Protein AF-A0A7J4NLV3-F1 (afdb_monomer_lite)

Radius of gyration: 17.29 Å; chains: 1; bounding box: 44×47×41 Å

Sequence (260 aa):
MGEVPRSHPRYNSLMGRKLLTDAAAEGLLAESALIAHGRGEAFNYLLGEATPDSALMAIKQAAAVMHAAKKCVISVNGNAVALAAADLIRCAAVLQCPVEINIYYRTPERMVALNSKLEAAKEEVMLSEPPAGWQGDWSLAVNSVPILGAEPNGRIPHLEGPRANCCKEGILGADVIFVPLEDGDRCEALMAMGKSVIVVDLNPLSRTAKMATITIVDELMRMAPLLLFHLLNSSNEPNAEWDNQLILDSALGVMLSQLE

Foldseek 3Di:
DPDDDPPPPCNLVVVLLVLVVVLVVLVQDDPCVSVLSVVLVVLCVLLVVDQDPLLLVLLLLLLQCLLPWPAEEEEDGSSCLSQPLLLVLLLCLLSVHEYEHAYADDDLSNLVSSVVSNVVSLVVSLPDDRPPLDDDRRNVSSVSHHYHHNDFPAFQPPDDDPNRGHHCNHLVVTQEYEYESDDLVSLVSSVVVNHQYEYEGLQCPDSNLVSHNGYNNHDSNVSSVSSSVSNNPPPDHNDPPDDSVVSSVVSVVSSVVVVD

pLDDT: mean 94.79, std 5.96, range [55.38, 98.88]

Structure (mmCIF, N/CA/C/O backbone):
data_AF-A0A7J4NLV3-F1
#
_entry.id   AF-A0A7J4NLV3-F1
#
loop_
_atom_site.group_PDB
_atom_site.id
_atom_site.type_symbol
_atom_site.label_atom_id
_atom_site.label_alt_id
_atom_site.label_comp_id
_atom_site.label_asym_id
_atom_site.label_entity_id
_atom_site.label_seq_id
_atom_site.pdbx_PDB_ins_code
_atom_site.Cartn_x
_atom_site.Cartn_y
_atom_site.Cartn_z
_atom_site.occupancy
_atom_site.B_iso_or_equiv
_atom_site.auth_seq_id
_atom_site.auth_comp_id
_atom_site.auth_asym_id
_atom_site.auth_atom_id
_atom_site.pdbx_PDB_model_num
ATOM 1 N N . MET A 1 1 ? 9.988 18.710 -15.780 1.00 55.38 1 MET A N 1
ATOM 2 C CA . MET A 1 1 ? 9.115 19.656 -15.046 1.00 55.38 1 MET A CA 1
ATOM 3 C C . MET A 1 1 ? 10.015 20.622 -14.288 1.00 55.38 1 MET A C 1
ATOM 5 O O . MET A 1 1 ? 11.048 20.166 -13.816 1.00 55.38 1 MET A O 1
ATOM 9 N N . GLY A 1 2 ? 9.691 21.918 -14.233 1.00 64.94 2 GLY A N 1
ATOM 10 C CA . GLY A 1 2 ? 10.434 22.877 -13.396 1.00 64.94 2 GLY A CA 1
ATOM 11 C C . GLY A 1 2 ? 10.264 22.586 -11.898 1.00 64.94 2 GLY A C 1
ATOM 12 O O . GLY A 1 2 ? 9.442 21.745 -11.531 1.00 64.94 2 GLY A O 1
ATOM 13 N N . GLU A 1 3 ? 11.031 23.262 -11.038 1.00 78.19 3 GLU A N 1
ATOM 14 C CA . GLU A 1 3 ? 10.887 23.133 -9.581 1.00 78.19 3 GLU A CA 1
ATOM 15 C C . GLU A 1 3 ? 9.495 23.603 -9.131 1.00 78.19 3 GLU A C 1
ATOM 17 O O . GLU A 1 3 ? 9.104 24.747 -9.362 1.00 78.19 3 GLU A O 1
ATOM 22 N N . VAL A 1 4 ? 8.729 22.707 -8.501 1.00 78.81 4 VAL A N 1
ATOM 23 C CA . VAL A 1 4 ? 7.421 23.025 -7.913 1.00 78.81 4 VAL A CA 1
ATOM 24 C C . VAL A 1 4 ? 7.652 23.487 -6.469 1.00 78.81 4 VAL A C 1
ATOM 26 O O . VAL A 1 4 ? 8.195 22.711 -5.680 1.00 78.81 4 VAL A O 1
ATOM 29 N N . PRO A 1 5 ? 7.251 24.710 -6.077 1.00 82.94 5 PRO A N 1
ATOM 30 C CA . PRO A 1 5 ? 7.412 25.177 -4.702 1.00 82.94 5 PRO A CA 1
ATOM 31 C C . PRO A 1 5 ? 6.648 24.296 -3.708 1.00 82.94 5 PRO A C 1
ATOM 33 O O . PRO A 1 5 ? 5.510 23.917 -3.974 1.00 82.94 5 PRO A O 1
ATOM 36 N N . ARG A 1 6 ? 7.217 24.037 -2.523 1.00 82.00 6 ARG A N 1
ATOM 37 C CA . ARG A 1 6 ? 6.535 23.266 -1.458 1.00 82.00 6 ARG A CA 1
ATOM 38 C C . ARG A 1 6 ? 5.228 23.906 -0.980 1.00 82.00 6 ARG A C 1
ATOM 40 O O . ARG A 1 6 ? 4.345 23.204 -0.512 1.00 82.00 6 ARG A O 1
ATOM 47 N N . SER A 1 7 ? 5.105 25.226 -1.106 1.00 81.44 7 SER A N 1
ATOM 48 C CA . SER A 1 7 ? 3.883 25.976 -0.794 1.00 81.44 7 SER A CA 1
ATOM 49 C C . SER A 1 7 ? 2.790 25.839 -1.857 1.00 81.44 7 SER A C 1
ATOM 51 O O . SER A 1 7 ? 1.686 26.344 -1.663 1.00 81.44 7 SER A O 1
ATOM 53 N N . HIS A 1 8 ? 3.079 25.202 -2.996 1.00 79.31 8 HIS A N 1
ATOM 54 C CA . HIS A 1 8 ? 2.099 25.022 -4.053 1.00 79.31 8 HIS A CA 1
ATOM 55 C C . HIS A 1 8 ? 0.970 24.103 -3.555 1.00 79.31 8 HIS A C 1
ATOM 57 O O . HIS A 1 8 ? 1.263 23.003 -3.082 1.00 79.31 8 HIS A O 1
ATOM 63 N N . PRO A 1 9 ? -0.314 24.475 -3.723 1.00 73.38 9 PRO A N 1
ATOM 64 C CA . PRO A 1 9 ? -1.445 23.706 -3.188 1.00 73.38 9 PRO A CA 1
ATOM 65 C C . PRO A 1 9 ? -1.484 22.264 -3.706 1.00 73.38 9 PRO A C 1
ATOM 67 O O . PRO A 1 9 ? -1.973 21.369 -3.035 1.00 73.38 9 PRO A O 1
ATOM 70 N N . ARG A 1 10 ? -0.907 22.037 -4.890 1.00 80.00 10 ARG A N 1
ATOM 71 C CA . ARG A 1 10 ? -0.827 20.727 -5.551 1.00 80.00 10 ARG A CA 1
ATOM 72 C C . ARG A 1 10 ? 0.571 20.114 -5.580 1.00 80.00 10 ARG A C 1
ATOM 74 O O . ARG A 1 10 ? 0.866 19.302 -6.454 1.00 80.00 10 ARG A O 1
ATOM 81 N N . TYR A 1 11 ? 1.465 20.550 -4.691 1.00 85.62 11 TYR A N 1
ATOM 82 C CA . TYR A 1 11 ? 2.848 20.066 -4.647 1.00 85.62 11 TYR A CA 1
ATOM 83 C C . TYR A 1 11 ? 2.913 18.531 -4.610 1.00 85.62 11 TYR A C 1
ATOM 85 O O . TYR A 1 11 ? 3.593 17.935 -5.442 1.00 85.62 11 TYR A O 1
ATOM 93 N N . ASN A 1 12 ? 2.135 17.893 -3.727 1.00 84.94 12 ASN A N 1
ATOM 94 C CA . ASN A 1 12 ? 2.125 16.433 -3.575 1.00 84.94 12 ASN A CA 1
ATOM 95 C C . ASN A 1 12 ? 1.657 15.711 -4.849 1.00 84.94 12 ASN A C 1
ATOM 97 O O . ASN A 1 12 ? 2.335 14.798 -5.310 1.00 84.94 12 ASN A O 1
ATOM 101 N N . SER A 1 13 ? 0.559 16.160 -5.472 1.00 86.69 13 SER A N 1
ATOM 102 C CA . SER A 1 13 ? 0.068 15.594 -6.742 1.00 86.69 13 SER A CA 1
ATOM 103 C C . SER A 1 13 ? 1.111 15.723 -7.862 1.00 86.69 13 SER A C 1
ATOM 105 O O . SER A 1 13 ? 1.406 14.751 -8.557 1.00 86.69 13 SER A O 1
ATOM 107 N N . LEU A 1 14 ? 1.735 16.896 -8.015 1.00 90.06 14 LEU A N 1
ATOM 108 C CA . LEU A 1 14 ? 2.764 17.116 -9.038 1.00 90.06 14 LEU A CA 1
ATOM 109 C C . LEU A 1 14 ? 4.031 16.290 -8.783 1.00 90.06 14 LEU A C 1
ATOM 111 O O . LEU A 1 14 ? 4.629 15.778 -9.732 1.00 90.06 14 LEU A O 1
ATOM 115 N N . MET A 1 15 ? 4.422 16.130 -7.519 1.00 92.38 15 MET A N 1
ATOM 116 C CA . MET A 1 15 ? 5.554 15.291 -7.144 1.00 92.38 15 MET A CA 1
ATOM 117 C C . MET A 1 15 ? 5.267 13.811 -7.411 1.00 92.38 15 MET A C 1
ATOM 119 O O . MET A 1 15 ? 6.100 13.142 -8.017 1.00 92.38 15 MET A O 1
ATOM 123 N N . GLY A 1 16 ? 4.073 13.321 -7.062 1.00 93.19 16 GLY A N 1
ATOM 124 C CA . GLY A 1 16 ? 3.645 11.949 -7.353 1.00 93.19 16 GLY A CA 1
ATOM 125 C C . GLY A 1 16 ? 3.693 11.623 -8.849 1.00 93.19 16 GLY A C 1
ATOM 126 O O . GLY A 1 16 ? 4.224 10.582 -9.241 1.00 93.19 16 GLY A O 1
ATOM 127 N N . ARG A 1 17 ? 3.257 12.557 -9.710 1.00 94.81 17 ARG A N 1
ATOM 128 C CA . ARG A 1 17 ? 3.395 12.419 -11.172 1.00 94.81 17 ARG A CA 1
ATOM 129 C C . ARG A 1 17 ? 4.849 12.279 -11.596 1.00 94.81 17 ARG A C 1
ATOM 131 O O . ARG A 1 17 ? 5.152 11.378 -12.370 1.00 94.81 17 ARG A O 1
ATOM 138 N N . LYS A 1 18 ? 5.733 13.148 -11.091 1.00 94.44 18 LYS A N 1
ATOM 139 C CA . LYS A 1 18 ? 7.167 13.101 -11.407 1.00 94.44 18 LYS A CA 1
ATOM 140 C C . LYS A 1 18 ? 7.780 11.764 -10.982 1.00 94.44 18 LYS A C 1
ATOM 142 O O . LYS A 1 18 ? 8.449 11.127 -11.788 1.00 94.44 18 LYS A O 1
ATOM 147 N N . LEU A 1 19 ? 7.513 11.320 -9.752 1.00 95.62 19 LEU A N 1
ATOM 148 C CA . LEU A 1 19 ? 8.014 10.046 -9.229 1.00 95.62 19 LEU A CA 1
ATOM 149 C C . LEU A 1 19 ? 7.583 8.868 -10.106 1.00 95.62 19 LEU A C 1
ATOM 151 O O . LEU A 1 19 ? 8.398 8.009 -10.427 1.00 95.62 19 LEU A O 1
ATOM 155 N N . LEU A 1 20 ? 6.325 8.847 -10.552 1.00 96.56 20 LEU A N 1
ATOM 156 C CA . LEU A 1 20 ? 5.836 7.780 -11.423 1.00 96.56 20 LEU A CA 1
ATOM 157 C C . LEU A 1 20 ? 6.371 7.872 -12.851 1.00 96.56 20 LEU A C 1
ATOM 159 O O . LEU A 1 20 ? 6.623 6.833 -13.456 1.00 96.56 20 LEU A O 1
ATOM 163 N N . THR A 1 21 ? 6.568 9.071 -13.406 1.00 95.69 21 THR A N 1
ATOM 164 C CA . THR A 1 21 ? 7.205 9.202 -14.725 1.00 95.69 21 THR A CA 1
ATOM 165 C C . THR A 1 21 ? 8.663 8.761 -14.692 1.00 95.69 21 THR A C 1
ATOM 167 O O . THR A 1 21 ? 9.099 8.065 -15.606 1.00 95.69 21 THR A O 1
ATOM 170 N N . ASP A 1 22 ? 9.389 9.102 -13.625 1.00 95.56 22 ASP A N 1
ATOM 171 C CA . ASP A 1 22 ? 10.778 8.685 -13.425 1.00 95.56 22 ASP A CA 1
ATOM 172 C C . ASP A 1 22 ? 10.840 7.156 -13.237 1.00 95.56 22 ASP A 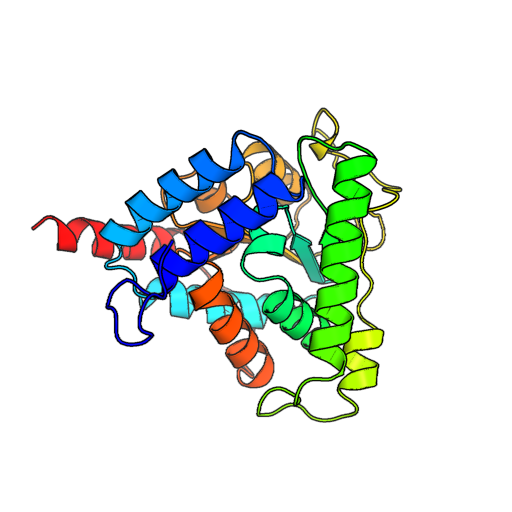C 1
ATOM 174 O O . ASP A 1 22 ? 11.578 6.470 -13.941 1.00 95.56 22 ASP A O 1
ATOM 178 N N . ALA A 1 23 ? 9.968 6.587 -12.397 1.00 96.44 23 ALA A N 1
ATOM 179 C CA . ALA A 1 23 ? 9.870 5.140 -12.191 1.00 96.44 23 ALA A CA 1
ATOM 180 C C . ALA A 1 23 ? 9.470 4.367 -13.464 1.00 96.44 23 ALA A C 1
ATOM 182 O O . ALA A 1 23 ? 9.924 3.241 -13.673 1.00 96.44 23 ALA A O 1
ATOM 183 N N . ALA A 1 24 ? 8.633 4.945 -14.331 1.00 95.06 24 ALA A N 1
ATOM 184 C CA . ALA A 1 24 ? 8.324 4.360 -15.635 1.00 95.06 24 ALA A CA 1
ATOM 185 C C . ALA A 1 24 ? 9.562 4.330 -16.543 1.00 95.06 24 ALA A C 1
ATOM 187 O O . ALA A 1 24 ? 9.835 3.299 -17.156 1.00 95.06 24 ALA A O 1
ATOM 188 N N . ALA A 1 25 ? 10.330 5.424 -16.596 1.00 94.62 25 ALA A N 1
ATOM 189 C CA . ALA A 1 25 ? 11.570 5.502 -17.370 1.00 94.62 25 ALA A CA 1
ATOM 190 C C . ALA A 1 25 ? 12.659 4.548 -16.842 1.00 94.62 25 ALA A C 1
ATOM 192 O O . ALA A 1 25 ? 13.434 4.004 -17.623 1.00 94.62 25 ALA A O 1
ATOM 193 N N . GLU A 1 26 ? 12.677 4.302 -15.531 1.00 94.50 26 GLU A N 1
ATOM 194 C CA . GLU A 1 26 ? 13.539 3.320 -14.860 1.00 94.50 26 GLU A CA 1
ATOM 195 C C . GLU A 1 26 ? 13.051 1.858 -15.034 1.00 94.50 26 GLU A C 1
ATOM 197 O O . GLU A 1 26 ? 13.726 0.926 -14.600 1.00 94.50 26 GLU A O 1
ATOM 202 N N . GLY A 1 27 ? 11.893 1.622 -15.665 1.00 93.69 27 GLY A N 1
ATOM 203 C CA . GLY A 1 27 ? 11.367 0.278 -15.940 1.00 93.69 27 GLY A CA 1
ATOM 204 C C . GLY A 1 27 ? 10.647 -0.402 -14.768 1.00 93.69 27 GLY A C 1
ATOM 205 O O . GLY A 1 27 ? 10.368 -1.598 -14.835 1.00 93.69 27 GLY A O 1
ATOM 206 N N . LEU A 1 28 ? 10.307 0.329 -13.699 1.00 94.19 28 LEU A N 1
ATOM 207 C CA . LEU A 1 28 ? 9.625 -0.220 -12.514 1.00 94.19 28 LEU A CA 1
ATOM 208 C C . LEU A 1 28 ? 8.131 -0.463 -12.759 1.00 94.19 28 LEU A C 1
ATOM 210 O O . LEU A 1 28 ? 7.497 -1.261 -12.061 1.00 94.19 28 LEU A O 1
ATOM 214 N N . LEU A 1 29 ? 7.546 0.252 -13.720 1.00 94.25 29 LEU A N 1
ATOM 215 C CA . LEU A 1 29 ? 6.103 0.323 -13.918 1.00 94.25 29 LEU A CA 1
ATOM 216 C C . LEU A 1 29 ? 5.652 -0.431 -15.174 1.00 94.25 29 LEU A C 1
ATOM 218 O O . LEU A 1 29 ? 6.359 -0.509 -16.171 1.00 94.25 29 LEU A O 1
ATOM 222 N N . ALA A 1 30 ? 4.435 -0.976 -15.135 1.00 90.88 30 ALA A N 1
ATOM 223 C CA . ALA A 1 30 ? 3.742 -1.391 -16.355 1.00 90.88 30 ALA A CA 1
ATOM 224 C C . ALA A 1 30 ? 3.220 -0.157 -17.110 1.00 90.88 30 ALA A C 1
ATOM 226 O O . ALA A 1 30 ? 2.928 0.858 -16.483 1.00 90.88 30 ALA A O 1
ATOM 227 N N . GLU A 1 31 ? 2.977 -0.260 -18.417 1.00 87.38 31 GLU A N 1
ATOM 228 C CA . GLU A 1 31 ? 2.402 0.843 -19.211 1.00 87.38 31 GLU A CA 1
ATOM 229 C C . GLU A 1 31 ? 1.071 1.360 -18.632 1.00 87.38 31 GLU A C 1
ATOM 231 O O . GLU A 1 31 ? 0.800 2.560 -18.598 1.00 87.38 31 GLU A O 1
ATOM 236 N N . SER A 1 32 ? 0.256 0.459 -18.075 1.00 89.12 32 SER A N 1
ATOM 237 C CA . SER A 1 32 ? -1.026 0.792 -17.450 1.00 89.12 32 SER A CA 1
ATOM 238 C C . SER A 1 32 ? -0.909 1.503 -16.093 1.00 89.12 32 SER A C 1
ATOM 240 O O . SER A 1 32 ? -1.925 1.936 -15.545 1.00 89.12 32 SER A O 1
ATOM 242 N N . ALA A 1 33 ? 0.291 1.611 -15.515 1.00 91.56 33 ALA A N 1
ATOM 243 C CA . ALA A 1 33 ? 0.513 2.174 -14.182 1.00 91.56 33 ALA A CA 1
ATOM 244 C C . ALA A 1 33 ? 0.185 3.668 -14.106 1.00 91.56 33 ALA A C 1
ATOM 246 O O . ALA A 1 33 ? -0.461 4.107 -13.153 1.00 91.56 33 ALA A O 1
ATOM 247 N N . LEU A 1 34 ? 0.583 4.437 -15.125 1.00 93.12 34 LEU A N 1
ATOM 248 C CA . LEU A 1 34 ? 0.294 5.872 -15.209 1.00 93.12 34 LEU A CA 1
ATOM 249 C C . LEU A 1 34 ? -1.208 6.124 -15.389 1.00 93.12 34 LEU A C 1
ATOM 251 O O . LEU A 1 34 ? -1.757 7.052 -14.800 1.00 93.12 34 LEU A O 1
ATOM 255 N N . ILE A 1 35 ? -1.896 5.245 -16.126 1.00 94.62 35 ILE A N 1
ATOM 256 C CA . ILE A 1 35 ? -3.358 5.280 -16.264 1.00 94.62 35 ILE A CA 1
ATOM 257 C C . ILE A 1 35 ? -4.012 5.023 -14.903 1.00 94.62 35 ILE A C 1
ATOM 259 O O . ILE A 1 35 ? -4.936 5.733 -14.514 1.00 94.62 35 ILE A O 1
ATOM 263 N N . ALA A 1 36 ? -3.530 4.022 -14.159 1.00 92.31 36 ALA A N 1
ATOM 264 C CA . ALA A 1 36 ? -4.035 3.725 -12.822 1.00 92.31 36 ALA A CA 1
ATOM 265 C C . ALA A 1 36 ? -3.847 4.893 -11.851 1.00 92.31 36 ALA A C 1
ATOM 267 O O . ALA A 1 36 ? -4.777 5.218 -11.116 1.00 92.31 36 ALA A O 1
ATOM 268 N N . HIS A 1 37 ? -2.698 5.566 -11.911 1.00 94.94 37 HIS A N 1
ATOM 269 C CA . HIS A 1 37 ? -2.468 6.772 -11.128 1.00 94.94 37 HIS A CA 1
ATOM 270 C C . HIS A 1 37 ? -3.427 7.903 -11.509 1.00 94.94 37 HIS A C 1
ATOM 272 O O . HIS A 1 37 ? -4.065 8.463 -10.626 1.00 94.94 37 HIS A O 1
ATOM 278 N N . GLY A 1 38 ? -3.613 8.178 -12.804 1.00 96.06 38 GLY A N 1
ATOM 279 C CA . GLY A 1 38 ? -4.550 9.207 -13.264 1.00 96.06 38 GLY A CA 1
ATOM 280 C C . GLY A 1 38 ? -5.997 8.956 -12.821 1.00 96.06 38 GLY A C 1
ATOM 281 O O . GLY A 1 38 ? -6.703 9.900 -12.471 1.00 96.06 38 GLY A O 1
ATOM 282 N N . ARG A 1 39 ? -6.436 7.686 -12.757 1.00 95.88 39 ARG A N 1
ATOM 283 C CA . ARG A 1 39 ? -7.736 7.334 -12.153 1.00 95.88 39 ARG A CA 1
ATOM 284 C C . ARG A 1 39 ? -7.784 7.702 -10.672 1.00 95.88 39 ARG A C 1
ATOM 286 O O . ARG A 1 39 ? -8.762 8.294 -10.237 1.00 95.88 39 ARG A O 1
ATOM 293 N N . GLY A 1 40 ? -6.740 7.357 -9.918 1.00 95.94 40 GLY A N 1
ATOM 294 C CA . GLY A 1 40 ? -6.622 7.726 -8.509 1.00 95.94 40 GLY A CA 1
ATOM 295 C C . GLY A 1 40 ? -6.667 9.239 -8.316 1.00 95.94 40 GLY A C 1
ATOM 296 O O . GLY A 1 40 ? -7.455 9.722 -7.512 1.00 95.94 40 GLY A O 1
ATOM 297 N N . GLU A 1 41 ? -5.908 9.999 -9.112 1.00 95.75 41 GLU A N 1
ATOM 298 C CA . GLU A 1 41 ? -5.926 11.463 -9.061 1.00 95.75 41 GLU A CA 1
ATOM 299 C C . GLU A 1 41 ? -7.334 12.032 -9.266 1.00 95.75 41 GLU A C 1
ATOM 301 O O . GLU A 1 41 ? -7.717 12.938 -8.534 1.00 95.75 41 GLU A O 1
ATOM 306 N N . ALA A 1 42 ? -8.126 11.487 -10.198 1.00 96.31 42 ALA A N 1
ATOM 307 C CA . ALA A 1 42 ? -9.508 11.921 -10.415 1.00 96.31 42 ALA A CA 1
ATOM 308 C C . ALA A 1 42 ? -10.365 11.809 -9.140 1.00 96.31 42 ALA A C 1
ATOM 310 O O . ALA A 1 42 ? -11.048 12.763 -8.778 1.00 96.31 42 ALA A O 1
ATOM 311 N N . PHE A 1 43 ? -10.284 10.683 -8.424 1.00 97.06 43 PHE A N 1
ATOM 312 C CA . PHE A 1 43 ? -10.970 10.519 -7.138 1.00 97.06 43 PHE A CA 1
ATOM 313 C C . PHE A 1 43 ? -10.359 11.377 -6.030 1.00 97.06 43 PHE A C 1
ATOM 315 O O . PHE A 1 43 ? -11.081 11.896 -5.185 1.00 97.06 43 PHE A O 1
ATOM 322 N N . ASN A 1 44 ? -9.044 11.579 -6.048 1.00 96.06 44 ASN A N 1
ATOM 323 C CA . ASN A 1 44 ? -8.371 12.434 -5.081 1.00 96.06 44 ASN A CA 1
ATOM 324 C C . ASN A 1 44 ? -8.833 13.897 -5.184 1.00 96.06 44 ASN A C 1
ATOM 326 O O . ASN A 1 44 ? -8.970 14.550 -4.155 1.00 96.06 44 ASN A O 1
ATOM 330 N N . TYR A 1 45 ? -9.134 14.402 -6.389 1.00 94.75 45 TYR A N 1
ATOM 331 C CA . TYR A 1 45 ? -9.773 15.716 -6.540 1.00 94.75 45 TYR A CA 1
ATOM 332 C C . TYR A 1 45 ? -11.157 15.758 -5.896 1.00 94.75 45 TYR A C 1
ATOM 334 O O . TYR A 1 45 ? -11.480 16.738 -5.235 1.00 94.75 45 TYR A O 1
ATOM 342 N N . LEU A 1 46 ? -11.957 14.697 -6.052 1.00 96.12 46 LEU A N 1
ATOM 343 C CA . LEU A 1 46 ? -13.272 14.602 -5.410 1.00 96.12 46 LEU A CA 1
ATOM 344 C C . LEU A 1 46 ? -13.163 14.519 -3.880 1.00 96.12 46 LEU A C 1
ATOM 346 O O . LEU A 1 46 ? -14.071 14.945 -3.187 1.00 96.12 46 LEU A O 1
ATOM 350 N N . LEU A 1 47 ? -12.051 14.022 -3.338 1.00 94.56 47 LEU A N 1
ATOM 351 C CA . LEU A 1 47 ? -11.763 14.054 -1.897 1.00 94.56 47 LEU A CA 1
ATOM 352 C C . LEU A 1 47 ? -11.183 15.393 -1.414 1.00 94.56 47 LEU A C 1
ATOM 354 O O . LEU A 1 47 ? -10.846 15.525 -0.239 1.00 94.56 47 LEU A O 1
ATOM 358 N N . GLY A 1 48 ? -11.008 16.376 -2.303 1.00 93.44 48 GLY A N 1
ATOM 359 C CA . GLY A 1 48 ? -10.380 17.656 -1.968 1.00 93.44 48 GLY A CA 1
ATOM 360 C C . GLY A 1 48 ? -8.869 17.566 -1.719 1.00 93.44 48 GLY A C 1
ATOM 361 O O . GLY A 1 48 ? -8.309 18.424 -1.045 1.00 93.44 48 GLY A O 1
ATOM 362 N N . GLU A 1 49 ? -8.201 16.528 -2.235 1.00 93.81 49 GLU A N 1
ATOM 363 C CA . GLU A 1 49 ? -6.768 16.242 -2.050 1.00 93.81 49 GLU A CA 1
ATOM 364 C C . GLU A 1 49 ? -6.305 16.187 -0.572 1.00 93.81 49 GLU A C 1
ATOM 366 O O . GLU A 1 49 ? -5.122 16.381 -0.276 1.00 93.81 49 GLU A O 1
ATOM 371 N N . ALA A 1 50 ? -7.216 15.859 0.347 1.00 93.31 50 ALA A N 1
ATOM 372 C CA . ALA A 1 50 ? -6.976 15.761 1.785 1.00 93.31 50 ALA A CA 1
ATOM 373 C C . ALA A 1 50 ? -7.316 14.363 2.327 1.00 93.31 50 ALA A C 1
ATOM 375 O O . ALA A 1 50 ? -8.024 13.593 1.682 1.00 93.31 50 ALA A O 1
ATOM 376 N N . THR A 1 51 ? -6.812 14.040 3.520 1.00 97.00 51 THR A N 1
ATOM 377 C CA . THR A 1 51 ? -7.188 12.823 4.254 1.00 97.00 51 THR A CA 1
ATOM 378 C C . THR A 1 51 ? -8.516 13.068 4.982 1.00 97.00 51 THR A C 1
ATOM 380 O O . THR A 1 51 ? -8.528 13.861 5.926 1.00 97.00 51 THR A O 1
ATOM 383 N N . PRO A 1 52 ? -9.636 12.435 4.582 1.00 96.50 52 PRO A N 1
ATOM 384 C CA . PRO A 1 52 ? -10.904 12.580 5.296 1.00 96.50 52 PRO A CA 1
ATOM 385 C C . PRO A 1 52 ? -10.885 11.838 6.642 1.00 96.50 52 PRO A C 1
ATOM 387 O O . PRO A 1 52 ? -10.102 10.906 6.846 1.00 96.50 52 PRO A O 1
ATOM 390 N N . ASP A 1 53 ? -11.809 12.183 7.543 1.00 97.81 53 ASP A N 1
ATOM 391 C CA . ASP A 1 53 ? -11.939 11.521 8.851 1.00 97.81 53 ASP A CA 1
ATOM 392 C C . ASP A 1 53 ? -12.147 10.004 8.722 1.00 97.81 53 ASP A C 1
ATOM 394 O O . ASP A 1 53 ? -11.592 9.228 9.503 1.00 97.81 53 ASP A O 1
ATOM 398 N N . SER A 1 54 ? -12.892 9.560 7.704 1.00 97.81 54 SER A N 1
ATOM 399 C CA . SER A 1 54 ? -13.093 8.138 7.401 1.00 97.81 54 SER A CA 1
ATOM 400 C C . SER A 1 54 ? -11.793 7.417 7.057 1.00 97.81 54 SER A C 1
ATOM 402 O O . SER A 1 54 ? -11.546 6.324 7.570 1.00 97.81 54 SER A O 1
ATOM 404 N N . ALA A 1 55 ? -10.916 8.043 6.270 1.00 98.38 55 ALA A N 1
ATOM 405 C CA . ALA A 1 55 ? -9.593 7.502 5.992 1.00 98.38 55 ALA A CA 1
ATOM 406 C C . ALA A 1 55 ? -8.731 7.452 7.256 1.00 98.38 55 ALA A C 1
ATOM 408 O O . ALA A 1 55 ? -8.086 6.438 7.507 1.00 98.38 55 ALA A O 1
ATOM 409 N N . LEU A 1 56 ? -8.761 8.490 8.098 1.00 98.12 56 LEU A N 1
ATOM 410 C CA . LEU A 1 56 ? -8.022 8.486 9.362 1.00 98.12 56 LEU A CA 1
ATOM 411 C C . LEU A 1 56 ? -8.499 7.372 10.309 1.00 98.12 56 LEU A C 1
ATOM 413 O O . LEU A 1 56 ? -7.679 6.731 10.969 1.00 98.12 56 LEU A O 1
ATOM 417 N N . MET A 1 57 ? -9.808 7.105 10.366 1.00 97.88 57 MET A N 1
ATOM 418 C CA . MET A 1 57 ? -10.361 5.961 11.102 1.00 97.88 57 MET A CA 1
ATOM 419 C C . MET A 1 57 ? -9.857 4.627 10.537 1.00 97.88 57 MET A C 1
ATOM 421 O O . MET A 1 57 ? -9.422 3.770 11.306 1.00 97.88 57 MET A O 1
ATOM 425 N N . ALA A 1 58 ? -9.842 4.470 9.210 1.00 98.56 58 ALA A N 1
ATOM 426 C CA . ALA A 1 58 ? -9.319 3.272 8.553 1.00 98.56 58 ALA A CA 1
ATOM 427 C C . ALA A 1 58 ? -7.815 3.075 8.777 1.00 98.56 58 ALA A C 1
ATOM 429 O O . ALA A 1 58 ? -7.386 1.953 9.025 1.00 98.56 58 ALA A O 1
ATOM 430 N N . ILE A 1 59 ? -7.018 4.147 8.772 1.00 98.62 59 ILE A N 1
ATOM 431 C CA . ILE A 1 59 ? -5.578 4.100 9.067 1.00 98.62 59 ILE A CA 1
ATOM 432 C C . ILE A 1 59 ? -5.339 3.633 10.509 1.00 98.62 59 ILE A C 1
ATOM 434 O O . ILE A 1 59 ? -4.492 2.772 10.745 1.00 98.62 59 ILE A O 1
ATOM 438 N N . LYS A 1 60 ? -6.108 4.151 11.476 1.00 98.12 60 LYS A N 1
ATOM 439 C CA . LYS A 1 60 ? -6.034 3.721 12.884 1.00 98.12 60 LYS A CA 1
ATOM 440 C C . LYS A 1 60 ? -6.383 2.245 13.046 1.00 98.12 60 LYS A C 1
ATOM 442 O O . LYS A 1 60 ? -5.657 1.521 13.724 1.00 98.12 60 LYS A O 1
ATOM 447 N N . GLN A 1 61 ? -7.464 1.796 12.409 1.00 98.12 61 GLN A N 1
ATOM 448 C CA . GLN A 1 61 ? -7.858 0.390 12.442 1.00 98.12 61 GLN A CA 1
ATOM 449 C C . GLN A 1 61 ? -6.813 -0.502 11.761 1.00 98.12 61 GLN A C 1
ATOM 451 O O . GLN A 1 61 ? -6.477 -1.560 12.289 1.00 98.12 61 GLN A O 1
ATOM 456 N N . ALA A 1 62 ? -6.275 -0.076 10.616 1.00 98.50 62 ALA A N 1
ATOM 457 C CA . ALA A 1 62 ? -5.218 -0.791 9.915 1.00 98.50 62 ALA A CA 1
ATOM 458 C C . ALA A 1 62 ? -3.985 -0.964 10.806 1.00 98.50 62 ALA A C 1
ATOM 460 O O . ALA A 1 62 ? -3.504 -2.083 10.951 1.00 98.50 62 ALA A O 1
ATOM 461 N N . ALA A 1 63 ? -3.527 0.104 11.467 1.00 98.38 63 ALA A N 1
ATOM 462 C CA . ALA A 1 63 ? -2.413 0.036 12.409 1.00 98.38 63 ALA A CA 1
ATOM 463 C C . ALA A 1 63 ? -2.676 -0.974 13.541 1.00 98.38 63 ALA A C 1
ATOM 465 O O . ALA A 1 63 ? -1.827 -1.824 13.807 1.00 98.38 63 ALA A O 1
ATOM 466 N N . ALA A 1 64 ? -3.864 -0.933 14.155 1.00 97.88 64 ALA A N 1
ATOM 467 C CA . ALA A 1 64 ? -4.248 -1.854 15.226 1.00 97.88 64 ALA A CA 1
ATOM 468 C C . ALA A 1 64 ? -4.261 -3.321 14.760 1.00 97.88 64 ALA A C 1
ATOM 470 O O . ALA A 1 64 ? -3.685 -4.190 15.415 1.00 97.88 64 ALA A O 1
ATOM 471 N N . VAL A 1 65 ? -4.870 -3.606 13.603 1.00 97.94 65 VAL A N 1
ATOM 472 C CA . VAL A 1 65 ? -4.930 -4.962 13.028 1.00 97.94 65 VAL A CA 1
ATOM 473 C C . VAL A 1 65 ? -3.546 -5.463 12.624 1.00 97.94 65 VAL A C 1
ATOM 475 O O . VAL A 1 65 ? -3.213 -6.611 12.905 1.00 97.94 65 VAL A O 1
ATOM 478 N N . MET A 1 66 ? -2.719 -4.617 12.005 1.00 98.12 66 MET A N 1
ATOM 479 C CA . MET A 1 66 ? -1.352 -4.978 11.618 1.00 98.12 66 MET A CA 1
ATOM 480 C C . MET A 1 66 ? -0.474 -5.270 12.838 1.00 98.12 66 MET A C 1
ATOM 482 O O . MET A 1 66 ? 0.296 -6.224 12.802 1.00 98.12 66 MET A O 1
ATOM 486 N N . HIS A 1 67 ? -0.613 -4.498 13.919 1.00 95.38 67 HIS A N 1
ATOM 487 C CA . HIS A 1 67 ? 0.134 -4.714 15.160 1.00 95.38 67 HIS A CA 1
ATOM 488 C C . HIS A 1 67 ? -0.337 -5.969 15.918 1.00 95.38 67 HIS A C 1
ATOM 490 O O . HIS A 1 67 ? 0.465 -6.645 16.559 1.00 95.38 67 HIS A O 1
ATOM 496 N N . ALA A 1 68 ? -1.630 -6.302 15.865 1.00 95.94 68 ALA A N 1
ATOM 497 C CA . ALA A 1 68 ? -2.184 -7.498 16.507 1.00 95.94 68 ALA A CA 1
ATOM 498 C C . ALA A 1 68 ? -1.981 -8.793 15.690 1.00 95.94 68 ALA A C 1
ATOM 500 O O . ALA A 1 68 ? -2.276 -9.886 16.182 1.00 95.94 68 ALA A O 1
ATOM 501 N N . ALA A 1 69 ? -1.508 -8.682 14.446 1.00 96.94 69 ALA A N 1
ATOM 502 C CA . ALA A 1 69 ? -1.322 -9.805 13.535 1.00 96.94 69 ALA A CA 1
ATOM 503 C C . ALA A 1 69 ? -0.295 -10.811 14.068 1.00 96.94 69 ALA A C 1
ATOM 505 O O . ALA A 1 69 ? 0.757 -10.435 14.587 1.00 96.94 69 ALA A O 1
ATOM 506 N N . LYS A 1 70 ? -0.533 -12.112 13.854 1.00 97.38 70 LYS A N 1
ATOM 507 C CA . LYS A 1 70 ? 0.503 -13.123 14.123 1.00 97.38 70 LYS A CA 1
ATOM 508 C C . LYS A 1 70 ? 1.579 -13.100 13.043 1.00 97.38 70 LYS A C 1
ATOM 510 O O . LYS A 1 70 ? 2.738 -13.389 13.329 1.00 97.38 70 LYS A O 1
ATOM 515 N N . LYS A 1 71 ? 1.185 -12.820 11.797 1.00 98.12 71 LYS A N 1
ATOM 516 C CA . LYS A 1 71 ? 2.042 -12.725 10.615 1.00 98.12 71 LYS A CA 1
ATOM 517 C C . LYS A 1 71 ? 1.503 -11.659 9.661 1.00 98.12 71 LYS A C 1
ATOM 519 O O . LYS A 1 71 ? 0.710 -11.945 8.765 1.00 98.12 71 LYS A O 1
ATOM 524 N N . CYS A 1 72 ? 1.992 -10.436 9.825 1.00 98.44 72 CYS A N 1
ATOM 525 C CA . CYS A 1 72 ? 1.733 -9.346 8.891 1.00 98.44 72 CYS A CA 1
ATOM 526 C C . CYS A 1 72 ? 2.673 -9.419 7.673 1.00 98.44 72 CYS A C 1
ATOM 528 O O . CYS A 1 72 ? 3.799 -9.904 7.781 1.00 98.44 72 CYS A O 1
ATOM 530 N N . VAL A 1 73 ? 2.239 -8.907 6.523 1.00 98.81 73 VAL A N 1
ATOM 531 C CA . VAL A 1 73 ? 3.105 -8.606 5.372 1.00 98.81 73 VAL A CA 1
ATOM 532 C C . VAL A 1 73 ? 2.642 -7.321 4.694 1.00 98.81 73 VAL A C 1
ATOM 534 O O . VAL A 1 73 ? 1.442 -7.082 4.534 1.00 98.81 73 VAL A O 1
ATOM 537 N N . ILE A 1 74 ? 3.603 -6.509 4.255 1.00 98.81 74 ILE A N 1
ATOM 538 C CA . ILE A 1 74 ? 3.359 -5.343 3.405 1.00 98.81 74 ILE A CA 1
ATOM 539 C C . ILE A 1 74 ? 3.672 -5.743 1.963 1.00 98.81 74 ILE A C 1
ATOM 541 O O . ILE A 1 74 ? 4.825 -5.900 1.572 1.00 98.81 74 ILE A O 1
ATOM 545 N N . SER A 1 75 ? 2.638 -5.938 1.154 1.00 98.06 75 SER A N 1
ATOM 546 C CA . SER A 1 75 ? 2.773 -6.235 -0.269 1.00 98.06 75 SER A CA 1
ATOM 547 C C . SER A 1 75 ? 2.939 -4.937 -1.053 1.00 98.06 75 SER A C 1
ATOM 549 O O . SER A 1 75 ? 2.150 -4.012 -0.886 1.00 98.06 75 SER A O 1
ATOM 551 N N . VAL A 1 76 ? 3.914 -4.868 -1.957 1.00 97.81 76 VAL A N 1
ATOM 552 C CA . VAL A 1 76 ? 4.179 -3.680 -2.781 1.00 97.81 76 VAL A CA 1
ATOM 553 C C . VAL A 1 76 ? 4.175 -4.011 -4.268 1.00 97.81 76 VAL A C 1
ATOM 555 O O . VAL A 1 76 ? 4.703 -5.031 -4.711 1.00 97.81 76 VAL A O 1
ATOM 558 N N . ASN A 1 77 ? 3.590 -3.113 -5.057 1.00 95.19 77 ASN A N 1
ATOM 559 C CA . ASN A 1 77 ? 3.695 -3.117 -6.513 1.00 95.19 77 ASN A CA 1
ATOM 560 C C . ASN A 1 77 ? 4.585 -1.959 -6.998 1.00 95.19 77 ASN A C 1
ATOM 562 O O . ASN A 1 77 ? 5.086 -1.177 -6.194 1.00 95.19 77 ASN A O 1
ATOM 566 N N . GLY A 1 78 ? 4.765 -1.820 -8.315 1.00 96.12 78 GLY A N 1
ATOM 567 C CA . GLY A 1 78 ? 5.614 -0.762 -8.873 1.00 96.12 78 GLY A CA 1
ATOM 568 C C . GLY A 1 78 ? 5.197 0.657 -8.467 1.00 96.12 78 GLY A C 1
ATOM 569 O O . GLY A 1 78 ? 6.057 1.461 -8.119 1.00 96.12 78 GLY A O 1
ATOM 570 N N . ASN A 1 79 ? 3.894 0.957 -8.438 1.00 96.38 79 ASN A N 1
ATOM 571 C CA . ASN A 1 79 ? 3.401 2.271 -8.014 1.00 96.38 79 ASN A CA 1
ATOM 572 C C . ASN A 1 79 ? 3.700 2.516 -6.531 1.00 96.38 79 ASN A C 1
ATOM 574 O O . ASN A 1 79 ? 4.139 3.602 -6.169 1.00 96.38 79 ASN A O 1
ATOM 578 N N . ALA A 1 80 ? 3.496 1.508 -5.682 1.00 97.44 80 ALA A N 1
ATOM 579 C CA . ALA A 1 80 ? 3.775 1.616 -4.256 1.00 97.44 80 ALA A CA 1
ATOM 580 C C . ALA A 1 80 ? 5.268 1.827 -3.975 1.00 97.44 80 ALA A C 1
ATOM 582 O O . ALA A 1 80 ? 5.623 2.682 -3.167 1.00 97.44 80 ALA A O 1
ATOM 583 N N . VAL A 1 81 ? 6.139 1.107 -4.692 1.00 97.88 81 VAL A N 1
ATOM 584 C CA . VAL A 1 81 ? 7.595 1.291 -4.611 1.00 97.88 81 VAL A CA 1
ATOM 585 C C . VAL A 1 81 ? 7.988 2.708 -5.038 1.00 97.88 81 VAL A C 1
ATOM 587 O O . VAL A 1 81 ? 8.768 3.360 -4.351 1.00 97.88 81 VAL A O 1
ATOM 590 N N . ALA A 1 82 ? 7.426 3.213 -6.137 1.00 97.56 82 ALA A N 1
ATOM 591 C CA . ALA A 1 82 ? 7.742 4.547 -6.645 1.00 97.56 82 ALA A CA 1
ATOM 592 C C . ALA A 1 82 ? 7.285 5.684 -5.715 1.00 97.56 82 ALA A C 1
ATOM 594 O O . ALA A 1 82 ? 7.955 6.710 -5.633 1.00 97.56 82 ALA A O 1
ATOM 595 N N . LEU A 1 83 ? 6.140 5.518 -5.047 1.00 97.50 83 LEU A N 1
ATOM 596 C CA . LEU A 1 83 ? 5.500 6.587 -4.279 1.00 97.50 83 LEU A CA 1
ATOM 597 C C . LEU A 1 83 ? 5.868 6.575 -2.793 1.00 97.50 83 LEU A C 1
ATOM 599 O O . LEU A 1 83 ? 5.983 7.641 -2.200 1.00 97.50 83 LEU A O 1
ATOM 603 N N . ALA A 1 84 ? 6.019 5.396 -2.183 1.00 97.81 84 ALA A N 1
ATOM 604 C CA . ALA A 1 84 ? 6.046 5.276 -0.724 1.00 97.81 84 ALA A CA 1
ATOM 605 C C . ALA A 1 84 ? 6.965 4.162 -0.191 1.00 97.81 84 ALA A C 1
ATOM 607 O O . ALA A 1 84 ? 6.781 3.721 0.943 1.00 97.81 84 ALA A O 1
ATOM 608 N N . ALA A 1 85 ? 7.961 3.693 -0.958 1.00 98.25 85 ALA A N 1
ATOM 609 C CA . ALA A 1 85 ? 8.877 2.637 -0.499 1.00 98.25 85 ALA A CA 1
ATOM 610 C C . ALA A 1 85 ? 9.488 2.939 0.880 1.00 98.25 85 ALA A C 1
ATOM 612 O O . ALA A 1 85 ? 9.449 2.095 1.770 1.00 98.25 85 ALA A O 1
ATOM 613 N N . ALA A 1 86 ? 10.004 4.154 1.072 1.00 98.38 86 ALA A N 1
ATOM 614 C CA . ALA A 1 86 ? 10.663 4.556 2.309 1.00 98.38 86 ALA A CA 1
ATOM 615 C C . ALA A 1 86 ? 9.716 4.518 3.529 1.00 98.38 86 ALA A C 1
ATOM 617 O O . ALA A 1 86 ? 10.095 4.015 4.588 1.00 98.38 86 ALA A O 1
ATOM 618 N N . ASP A 1 87 ? 8.482 5.011 3.399 1.00 98.44 87 ASP A N 1
ATOM 619 C CA . ASP A 1 87 ? 7.502 5.005 4.496 1.00 98.44 87 ASP A CA 1
ATOM 620 C C . ASP A 1 87 ? 6.964 3.599 4.781 1.00 98.44 87 ASP A C 1
ATOM 622 O O . ASP A 1 87 ? 6.798 3.211 5.938 1.00 98.44 87 ASP A O 1
ATOM 626 N N . LEU A 1 88 ? 6.755 2.789 3.741 1.00 98.75 88 LEU A N 1
ATOM 627 C CA . LEU A 1 88 ? 6.321 1.401 3.900 1.00 98.75 88 LEU A CA 1
ATOM 628 C C . LEU A 1 88 ? 7.410 0.527 4.537 1.00 98.75 88 LEU A C 1
ATOM 630 O O . LEU A 1 88 ? 7.089 -0.319 5.368 1.00 98.75 88 LEU A O 1
ATOM 634 N N . ILE A 1 89 ? 8.690 0.766 4.231 1.00 98.88 89 ILE A N 1
ATOM 635 C CA . ILE A 1 89 ? 9.814 0.107 4.915 1.00 98.88 89 ILE A CA 1
ATOM 636 C C . ILE A 1 89 ? 9.878 0.536 6.384 1.00 98.88 89 ILE A C 1
ATOM 638 O O . ILE A 1 89 ? 10.118 -0.306 7.245 1.00 98.88 89 ILE A O 1
ATOM 642 N N . ARG A 1 90 ? 9.606 1.810 6.705 1.00 98.75 90 ARG A N 1
ATOM 643 C CA . ARG A 1 90 ? 9.505 2.258 8.106 1.00 98.75 90 ARG A CA 1
ATOM 644 C C . ARG A 1 90 ? 8.401 1.522 8.851 1.00 98.75 90 ARG A C 1
ATOM 646 O O . ARG A 1 90 ? 8.641 1.026 9.947 1.00 98.75 90 ARG A O 1
ATOM 653 N N . CYS A 1 91 ? 7.220 1.404 8.244 1.00 98.50 91 CYS A N 1
ATOM 654 C CA . CYS A 1 91 ? 6.116 0.633 8.814 1.00 98.50 91 CYS A CA 1
ATOM 655 C C . CYS A 1 91 ? 6.513 -0.838 9.023 1.00 98.50 91 CYS A C 1
ATOM 657 O O . CYS A 1 91 ? 6.280 -1.386 10.098 1.00 98.50 91 CYS A O 1
ATOM 659 N N . ALA A 1 92 ? 7.164 -1.456 8.032 1.00 98.75 92 ALA A N 1
ATOM 660 C CA . ALA A 1 92 ? 7.646 -2.834 8.117 1.00 98.75 92 ALA A CA 1
ATOM 661 C C . ALA A 1 92 ? 8.686 -3.029 9.231 1.00 98.75 92 ALA A C 1
ATOM 663 O O . ALA A 1 92 ? 8.643 -4.032 9.940 1.00 98.75 92 ALA A O 1
ATOM 664 N N . ALA A 1 93 ? 9.585 -2.059 9.422 1.00 98.56 93 ALA A N 1
ATOM 665 C CA . ALA A 1 93 ? 10.577 -2.068 10.492 1.00 98.56 93 ALA A CA 1
ATOM 666 C C . ALA A 1 93 ? 9.922 -1.944 11.874 1.00 98.56 93 ALA A C 1
ATOM 668 O O . ALA A 1 93 ? 10.311 -2.653 12.795 1.00 98.56 93 ALA A O 1
ATOM 669 N N . VAL A 1 94 ? 8.887 -1.114 12.027 1.00 97.69 94 VAL A N 1
ATOM 670 C CA . VAL A 1 94 ? 8.137 -1.031 13.293 1.00 97.69 94 VAL A CA 1
ATOM 671 C C . VAL A 1 94 ? 7.405 -2.342 13.594 1.00 97.69 94 VAL A C 1
ATOM 673 O O . VAL A 1 94 ? 7.423 -2.812 14.727 1.00 97.69 94 VAL A O 1
ATOM 676 N N . LEU A 1 95 ? 6.810 -2.962 12.575 1.00 97.31 95 LEU A N 1
ATOM 677 C CA . LEU A 1 95 ? 6.064 -4.217 12.699 1.00 97.31 95 LEU A CA 1
ATOM 678 C C . LEU A 1 95 ? 6.946 -5.472 12.742 1.00 97.31 95 LEU A C 1
ATOM 680 O O . LEU A 1 95 ? 6.436 -6.557 13.012 1.00 97.31 95 LEU A O 1
ATOM 684 N N . GLN A 1 96 ? 8.238 -5.342 12.428 1.00 97.94 96 GLN A N 1
ATOM 685 C CA . GLN A 1 96 ? 9.148 -6.465 12.186 1.00 97.94 96 GLN A CA 1
ATOM 686 C C . GLN A 1 96 ? 8.553 -7.497 11.208 1.00 97.94 96 GLN A C 1
ATOM 688 O O . GLN A 1 96 ? 8.595 -8.707 11.436 1.00 97.94 96 GLN A O 1
ATOM 693 N N . CYS A 1 97 ? 7.981 -7.008 10.104 1.00 98.50 97 CYS A N 1
ATOM 694 C CA . CYS A 1 97 ? 7.314 -7.830 9.097 1.00 98.50 97 CYS A CA 1
ATOM 695 C C . CYS A 1 97 ? 7.985 -7.724 7.715 1.00 98.50 97 CYS A C 1
ATOM 697 O O . CYS A 1 97 ? 8.639 -6.723 7.421 1.00 98.50 97 CYS A O 1
ATOM 699 N N . PRO A 1 98 ? 7.825 -8.726 6.831 1.00 98.69 98 PRO A N 1
ATOM 700 C CA . PRO A 1 98 ? 8.360 -8.659 5.476 1.00 98.69 98 PRO A CA 1
ATOM 701 C C . PRO A 1 98 ? 7.651 -7.634 4.587 1.00 98.69 98 PRO A C 1
ATOM 703 O O . PRO A 1 98 ? 6.453 -7.365 4.731 1.00 98.69 98 PRO A O 1
ATOM 706 N N . VAL A 1 99 ? 8.406 -7.129 3.610 1.00 98.81 99 VAL A N 1
ATOM 707 C CA . VAL A 1 99 ? 7.897 -6.414 2.436 1.00 98.81 99 VAL A CA 1
ATOM 708 C C . VAL A 1 99 ? 7.979 -7.361 1.241 1.00 98.81 99 VAL A C 1
ATOM 710 O O . VAL A 1 99 ? 9.061 -7.830 0.909 1.00 98.81 99 VAL A O 1
ATOM 713 N N . GLU A 1 100 ? 6.865 -7.662 0.575 1.00 98.50 100 GLU A N 1
ATOM 714 C CA . GLU A 1 100 ? 6.839 -8.590 -0.566 1.00 98.50 100 GLU A CA 1
ATOM 715 C C . GLU A 1 100 ? 6.505 -7.872 -1.877 1.00 98.50 100 GLU A C 1
ATOM 717 O O . GLU A 1 100 ? 5.444 -7.261 -2.010 1.00 98.50 100 GLU A O 1
ATOM 722 N N . ILE A 1 101 ? 7.381 -7.987 -2.882 1.00 97.25 101 ILE A N 1
ATOM 723 C CA . ILE A 1 101 ? 7.091 -7.510 -4.237 1.00 97.25 101 ILE A CA 1
ATOM 724 C C . ILE A 1 101 ? 6.057 -8.434 -4.884 1.00 97.25 101 ILE A C 1
ATOM 726 O O . ILE A 1 101 ? 6.340 -9.591 -5.221 1.00 97.25 101 ILE A O 1
ATOM 730 N N . ASN A 1 102 ? 4.877 -7.886 -5.156 1.00 91.62 102 ASN A N 1
ATOM 731 C CA . ASN A 1 102 ? 3.786 -8.615 -5.779 1.00 91.62 102 ASN A CA 1
ATOM 732 C C . ASN A 1 10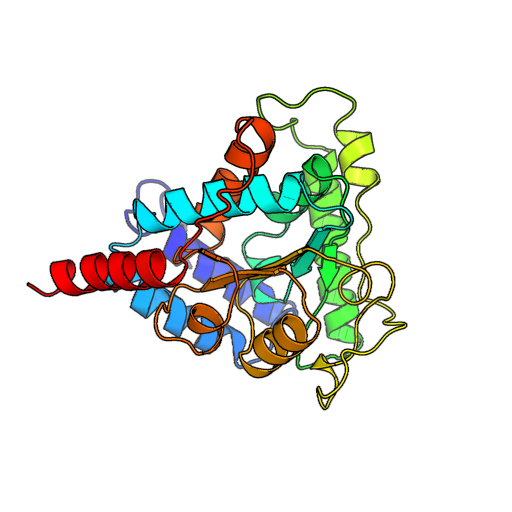2 ? 3.177 -7.824 -6.939 1.00 91.62 102 ASN A C 1
ATOM 734 O O . ASN A 1 102 ? 2.443 -6.851 -6.763 1.00 91.62 102 ASN A O 1
ATOM 738 N N . ILE A 1 103 ? 3.469 -8.256 -8.165 1.00 90.19 103 ILE A N 1
ATOM 739 C CA . ILE A 1 103 ? 3.120 -7.525 -9.385 1.00 90.19 103 ILE A CA 1
ATOM 740 C C . ILE A 1 103 ? 2.507 -8.443 -10.440 1.00 90.19 103 ILE A C 1
ATOM 742 O O . ILE A 1 103 ? 2.866 -9.612 -10.549 1.00 90.19 103 ILE A O 1
ATOM 746 N N . TYR A 1 104 ? 1.634 -7.873 -11.271 1.00 83.19 104 TYR A N 1
ATOM 747 C CA . TYR A 1 104 ? 0.937 -8.599 -12.333 1.00 83.19 104 TYR A CA 1
ATOM 748 C C . TYR A 1 104 ? 1.888 -9.033 -13.470 1.00 83.19 104 TYR A C 1
ATOM 750 O O . TYR A 1 104 ? 2.094 -10.217 -13.708 1.00 83.19 104 TYR A O 1
ATOM 758 N N . TYR A 1 105 ? 2.525 -8.077 -14.156 1.00 83.25 105 TYR A N 1
ATOM 759 C CA . TYR A 1 105 ? 3.400 -8.344 -15.318 1.00 83.25 105 TYR A CA 1
ATOM 760 C C . TYR A 1 105 ? 4.862 -8.667 -14.952 1.00 83.25 105 TYR A C 1
ATOM 762 O O . TYR A 1 105 ? 5.756 -7.850 -15.151 1.00 83.25 105 TYR A O 1
ATOM 770 N N . ARG A 1 106 ? 5.134 -9.820 -14.347 1.00 88.19 106 ARG A N 1
ATOM 771 C CA . ARG A 1 106 ? 6.493 -10.157 -13.883 1.00 88.19 106 ARG A CA 1
ATOM 772 C C . ARG A 1 106 ? 7.456 -10.366 -15.064 1.00 88.19 106 ARG A C 1
ATOM 774 O O . ARG A 1 106 ? 7.250 -11.281 -15.854 1.00 88.19 106 ARG A O 1
ATOM 781 N N . THR A 1 107 ? 8.520 -9.567 -15.137 1.00 90.00 107 THR A N 1
ATOM 782 C CA . THR A 1 107 ? 9.702 -9.835 -15.974 1.00 90.00 107 THR A CA 1
ATOM 783 C C . THR A 1 107 ? 10.950 -9.852 -15.088 1.00 90.00 107 THR A C 1
ATOM 785 O O . THR A 1 107 ? 10.946 -9.166 -14.056 1.00 90.00 107 THR A O 1
ATOM 788 N N . PRO A 1 108 ? 12.002 -10.617 -15.435 1.00 91.00 108 PRO A N 1
ATOM 789 C CA . PRO A 1 108 ? 13.246 -10.635 -14.665 1.00 91.00 108 PRO A CA 1
ATOM 790 C C . PRO A 1 108 ? 13.822 -9.232 -14.447 1.00 91.00 108 PRO A C 1
ATOM 792 O O . PRO A 1 108 ? 14.162 -8.870 -13.324 1.00 91.00 108 PRO A O 1
ATOM 795 N N . GLU A 1 109 ? 13.835 -8.405 -15.490 1.00 93.12 109 GLU A N 1
ATOM 796 C CA . GLU A 1 109 ? 14.400 -7.053 -15.470 1.00 93.12 109 GLU A CA 1
ATOM 797 C C . GLU A 1 109 ? 13.637 -6.155 -14.496 1.00 93.12 109 GLU A C 1
ATOM 799 O O . GLU A 1 109 ? 14.240 -5.456 -13.683 1.00 93.12 109 GLU A O 1
ATOM 804 N N . ARG A 1 110 ? 12.300 -6.221 -14.518 1.00 93.69 110 ARG A N 1
ATOM 805 C CA . ARG A 1 110 ? 11.470 -5.420 -13.618 1.00 93.69 110 ARG A CA 1
ATOM 806 C C . ARG A 1 110 ? 11.572 -5.890 -12.174 1.00 93.69 110 ARG A C 1
ATOM 808 O O . ARG A 1 110 ? 11.547 -5.063 -11.269 1.00 93.69 110 ARG A O 1
ATOM 815 N N . MET A 1 111 ? 11.680 -7.198 -11.940 1.00 94.69 111 MET A N 1
ATOM 816 C CA . MET A 1 111 ? 11.887 -7.728 -10.590 1.00 94.69 111 MET A CA 1
ATOM 817 C C . MET A 1 111 ? 13.226 -7.271 -10.014 1.00 94.69 111 MET A C 1
ATOM 819 O O . MET A 1 111 ? 13.256 -6.832 -8.867 1.00 94.69 111 MET A O 1
ATOM 823 N N . VAL A 1 112 ? 14.299 -7.304 -10.812 1.00 95.50 112 VAL A N 1
ATOM 824 C CA . VAL A 1 112 ? 15.607 -6.762 -10.417 1.00 95.50 112 VAL A CA 1
ATOM 825 C C . VAL A 1 112 ? 15.491 -5.270 -10.110 1.00 95.50 112 VAL A C 1
ATOM 827 O O . VAL A 1 112 ? 15.892 -4.853 -9.029 1.00 95.50 112 VAL A O 1
ATOM 830 N N . ALA A 1 113 ? 14.872 -4.479 -10.993 1.00 96.69 113 ALA A N 1
ATOM 831 C CA . ALA A 1 113 ? 14.709 -3.039 -10.790 1.00 96.69 113 ALA A CA 1
ATOM 832 C C . ALA A 1 113 ? 13.927 -2.703 -9.505 1.00 96.69 113 ALA A C 1
ATOM 834 O O . ALA A 1 113 ? 14.356 -1.858 -8.720 1.00 96.69 113 ALA A O 1
ATOM 835 N N . LEU A 1 114 ? 12.807 -3.391 -9.254 1.00 97.38 114 LEU A N 1
ATOM 836 C CA . LEU A 1 114 ? 12.001 -3.197 -8.044 1.00 97.38 114 LEU A CA 1
ATOM 837 C C . LEU A 1 114 ? 12.756 -3.611 -6.780 1.00 97.38 114 LEU A C 1
ATOM 839 O O . LEU A 1 114 ? 12.717 -2.882 -5.790 1.00 97.38 114 LEU A O 1
ATOM 843 N N . ASN A 1 115 ? 13.458 -4.747 -6.817 1.00 97.44 115 ASN A N 1
ATOM 844 C CA . ASN A 1 115 ? 14.256 -5.208 -5.687 1.00 97.44 115 ASN A CA 1
ATOM 845 C C . ASN A 1 115 ? 15.383 -4.221 -5.375 1.00 97.44 115 ASN A C 1
ATOM 847 O O . ASN A 1 115 ? 15.521 -3.793 -4.237 1.00 97.44 115 ASN A O 1
ATOM 851 N N . SER A 1 116 ? 16.135 -3.786 -6.389 1.00 97.50 116 SER A N 1
ATOM 852 C CA . SER A 1 116 ? 17.191 -2.784 -6.226 1.00 97.50 116 SER A CA 1
ATOM 853 C C . SER A 1 116 ? 16.659 -1.460 -5.675 1.00 97.50 116 SER A C 1
ATOM 855 O O . SER A 1 116 ? 17.302 -0.870 -4.811 1.00 97.50 116 SER A O 1
ATOM 857 N N . LYS A 1 117 ? 15.479 -0.999 -6.118 1.00 98.06 117 LYS A N 1
ATOM 858 C CA . LYS A 1 117 ? 14.865 0.228 -5.588 1.00 98.06 117 LYS A CA 1
ATOM 859 C C . LYS A 1 117 ? 14.466 0.083 -4.119 1.00 98.06 117 LYS A C 1
ATOM 861 O O . LYS A 1 117 ? 14.676 1.016 -3.350 1.00 98.06 117 LYS A O 1
ATOM 866 N N . LEU A 1 118 ? 13.906 -1.064 -3.728 1.00 98.38 118 LEU A N 1
ATOM 867 C CA . LEU A 1 118 ? 13.548 -1.338 -2.335 1.00 98.38 118 LEU A CA 1
ATOM 868 C C . LEU A 1 118 ? 14.777 -1.462 -1.435 1.00 98.38 118 LEU A C 1
ATOM 870 O O . LEU A 1 118 ? 14.759 -0.903 -0.346 1.00 98.38 118 LEU A O 1
ATOM 874 N N . GLU A 1 119 ? 15.839 -2.134 -1.883 1.00 98.31 119 GLU A N 1
ATOM 875 C CA . GLU A 1 119 ? 17.090 -2.239 -1.118 1.00 98.31 119 GLU A CA 1
ATOM 876 C C . GLU A 1 119 ? 17.753 -0.868 -0.936 1.00 98.31 119 GLU A C 1
ATOM 878 O O . GLU A 1 119 ? 18.144 -0.517 0.174 1.00 98.31 119 GLU A O 1
ATOM 883 N N . ALA A 1 120 ? 17.792 -0.040 -1.985 1.00 98.31 120 ALA A N 1
ATOM 884 C CA . ALA A 1 120 ? 18.294 1.330 -1.878 1.00 98.31 120 ALA A CA 1
ATOM 885 C C . ALA A 1 120 ? 17.447 2.180 -0.913 1.00 98.31 120 ALA A C 1
ATOM 887 O O . ALA A 1 120 ? 17.989 2.895 -0.073 1.00 98.31 120 ALA A O 1
ATOM 888 N N . ALA A 1 121 ? 16.115 2.070 -0.988 1.00 98.44 121 ALA A N 1
ATOM 889 C CA . ALA A 1 121 ? 15.227 2.745 -0.046 1.00 98.44 121 ALA A CA 1
ATOM 890 C C . ALA A 1 121 ? 15.449 2.244 1.389 1.00 98.44 121 ALA A C 1
ATOM 892 O O . ALA A 1 121 ? 15.464 3.047 2.316 1.00 98.44 121 ALA A O 1
ATOM 893 N N . LYS A 1 122 ? 15.655 0.937 1.583 1.00 98.62 122 LYS A N 1
ATOM 894 C CA . LYS A 1 122 ? 15.943 0.322 2.884 1.00 98.62 122 LYS A CA 1
ATOM 895 C C . LYS A 1 122 ? 17.248 0.844 3.475 1.00 98.62 122 LYS A C 1
ATOM 897 O O . LYS A 1 122 ? 17.271 1.188 4.654 1.00 98.62 122 LYS A O 1
ATOM 902 N N . GLU A 1 123 ? 18.297 0.959 2.668 1.00 98.44 123 GLU A N 1
ATOM 903 C CA . GLU A 1 123 ? 19.572 1.555 3.074 1.00 98.44 123 GLU A CA 1
ATOM 904 C C . GLU A 1 123 ? 19.402 3.026 3.485 1.00 98.44 123 GLU A C 1
ATOM 906 O O . GLU A 1 123 ? 19.857 3.425 4.556 1.00 98.44 123 GLU A O 1
ATOM 911 N N . GLU A 1 124 ? 18.663 3.820 2.705 1.00 98.31 124 GLU A N 1
ATOM 912 C CA . GLU A 1 124 ? 18.346 5.210 3.054 1.00 98.31 124 GLU A CA 1
ATOM 913 C C . GLU A 1 124 ? 17.557 5.306 4.372 1.00 98.31 124 GLU A C 1
ATOM 915 O O . GLU A 1 124 ? 17.873 6.124 5.238 1.00 98.31 124 GLU A O 1
ATOM 920 N N . VAL A 1 125 ? 16.550 4.445 4.565 1.00 98.62 125 VAL A N 1
ATOM 921 C CA . VAL A 1 125 ? 15.762 4.375 5.807 1.00 98.62 125 VAL A CA 1
ATOM 922 C C . VAL A 1 125 ? 16.655 4.043 7.003 1.00 98.62 125 VAL A C 1
ATOM 924 O O . VAL A 1 125 ? 16.529 4.671 8.057 1.00 98.62 125 VAL A O 1
ATOM 927 N N . MET A 1 126 ? 17.557 3.078 6.840 1.00 98.00 126 MET A N 1
ATOM 928 C CA . MET A 1 126 ? 18.472 2.609 7.879 1.00 98.00 126 MET A CA 1
ATOM 929 C C . MET A 1 126 ? 19.431 3.712 8.347 1.00 98.00 126 MET A C 1
ATOM 931 O O . MET A 1 126 ? 19.757 3.777 9.530 1.00 98.00 126 MET A O 1
ATOM 935 N N . LEU A 1 127 ? 19.859 4.588 7.431 1.00 97.44 127 LEU A N 1
ATOM 936 C CA . LEU A 1 127 ? 20.748 5.721 7.712 1.00 97.44 127 LEU A CA 1
ATOM 937 C C . LEU A 1 127 ? 20.012 6.977 8.206 1.00 97.44 127 LEU A C 1
ATOM 939 O O . LEU A 1 127 ? 20.650 7.912 8.689 1.00 97.44 127 LEU A O 1
ATOM 943 N N . SER A 1 128 ? 18.687 7.022 8.065 1.00 96.56 128 SER A N 1
ATOM 944 C CA . SER A 1 128 ? 17.870 8.154 8.507 1.00 96.56 128 SER A CA 1
ATOM 945 C C . SER A 1 128 ? 17.598 8.141 10.014 1.00 96.56 128 SER A C 1
ATOM 947 O O . SER A 1 128 ? 17.763 7.123 10.688 1.00 96.56 128 SER A O 1
ATOM 949 N N . GLU A 1 129 ? 17.142 9.278 10.543 1.00 95.94 129 GLU A N 1
ATOM 950 C CA . GLU A 1 129 ? 16.703 9.355 11.935 1.00 95.94 129 GLU A CA 1
ATOM 951 C C . GLU A 1 129 ? 15.512 8.414 12.196 1.00 95.94 129 GLU A C 1
ATOM 953 O O . GLU A 1 129 ? 14.613 8.298 11.352 1.00 95.94 129 GLU A O 1
ATOM 958 N N . PRO A 1 130 ? 15.476 7.749 13.367 1.00 96.44 130 PRO A N 1
ATOM 959 C CA . PRO A 1 130 ? 14.336 6.933 13.750 1.00 96.44 130 PRO A CA 1
ATOM 960 C C . PRO A 1 130 ? 13.063 7.780 13.853 1.00 96.44 130 PRO A C 1
ATOM 962 O O . PRO A 1 130 ? 13.125 8.949 14.247 1.00 96.44 130 PRO A O 1
ATOM 965 N N . PRO A 1 131 ? 11.885 7.201 13.563 1.00 95.50 131 PRO A N 1
ATOM 966 C CA . PRO A 1 131 ? 10.636 7.924 13.724 1.00 95.50 131 PRO A CA 1
ATOM 967 C C . PRO A 1 131 ? 10.388 8.270 15.199 1.00 95.50 131 PRO A C 1
ATOM 969 O O . PRO A 1 131 ? 10.750 7.522 16.112 1.00 95.50 131 PRO A O 1
ATOM 972 N N . ALA A 1 132 ? 9.745 9.414 15.438 1.00 92.88 132 ALA A N 1
ATOM 973 C CA . ALA A 1 132 ? 9.434 9.874 16.787 1.00 92.88 132 ALA A CA 1
ATOM 974 C C . ALA A 1 132 ? 8.608 8.826 17.554 1.00 92.88 132 ALA A C 1
ATOM 976 O O . ALA A 1 132 ? 7.591 8.342 17.062 1.00 92.88 132 ALA A O 1
ATOM 977 N N . GLY A 1 133 ? 9.051 8.492 18.769 1.00 91.12 133 GLY A N 1
ATOM 978 C CA . GLY A 1 133 ? 8.436 7.458 19.607 1.00 91.12 133 GLY A CA 1
ATOM 979 C C . GLY A 1 133 ? 9.056 6.063 19.464 1.00 91.12 133 GLY A C 1
ATOM 980 O O . GLY A 1 133 ? 8.764 5.201 20.291 1.00 91.12 133 GLY A O 1
ATOM 981 N N . TRP A 1 134 ? 9.944 5.834 18.488 1.00 95.81 134 TRP A N 1
ATOM 982 C CA . TRP A 1 134 ? 10.673 4.569 18.369 1.00 95.81 134 TRP A CA 1
ATOM 983 C C . TRP A 1 134 ? 11.623 4.333 19.550 1.00 95.81 134 TRP A C 1
ATOM 985 O O . TRP A 1 134 ? 12.300 5.248 20.024 1.00 95.81 134 TRP A O 1
ATOM 995 N N . GLN A 1 135 ? 11.707 3.077 19.991 1.00 93.06 135 GLN A N 1
ATOM 996 C CA . GLN A 1 135 ? 12.641 2.624 21.017 1.00 93.06 135 GLN A CA 1
ATOM 997 C C . GLN A 1 135 ? 13.441 1.428 20.495 1.00 93.06 135 GLN A C 1
ATOM 999 O O . GLN A 1 135 ? 12.868 0.479 19.969 1.00 93.06 135 GLN A O 1
ATOM 1004 N N . GLY A 1 136 ? 14.761 1.455 20.685 1.00 95.00 136 GLY A N 1
ATOM 1005 C CA . GLY A 1 136 ? 15.672 0.386 20.267 1.00 95.00 136 GLY A CA 1
ATOM 1006 C C . GLY A 1 136 ? 16.607 0.790 19.128 1.00 95.00 136 GLY A C 1
ATOM 1007 O O . GLY A 1 136 ? 16.685 1.957 18.743 1.00 95.00 136 GLY A O 1
ATOM 1008 N N . ASP A 1 137 ? 17.341 -0.187 18.598 1.00 97.56 137 ASP A N 1
ATOM 1009 C CA . ASP A 1 137 ? 18.275 0.019 17.490 1.00 97.56 137 ASP A CA 1
ATOM 1010 C C . ASP A 1 137 ? 17.511 0.086 16.163 1.00 97.56 137 ASP A C 1
ATOM 1012 O O . ASP A 1 137 ? 17.055 -0.922 15.623 1.00 97.56 137 ASP A O 1
ATOM 1016 N N . TRP A 1 138 ? 17.346 1.307 15.659 1.00 98.19 138 TRP A N 1
ATOM 1017 C CA . TRP A 1 138 ? 16.638 1.569 14.411 1.00 98.19 138 TRP A CA 1
ATOM 1018 C C . TRP A 1 138 ? 17.311 0.938 13.195 1.00 98.19 138 TRP A C 1
ATOM 1020 O O . TRP A 1 138 ? 16.637 0.328 12.367 1.00 98.19 138 TRP A O 1
ATOM 1030 N N . SER A 1 139 ? 18.637 1.036 13.108 1.00 98.00 139 SER A N 1
ATOM 1031 C CA . SER A 1 139 ? 19.388 0.492 11.980 1.00 98.00 139 SER A CA 1
ATOM 1032 C C . SER A 1 139 ? 19.228 -1.026 11.918 1.00 98.00 139 SER A C 1
ATOM 1034 O O . SER A 1 139 ? 18.900 -1.584 10.869 1.00 98.00 139 SER A O 1
ATOM 1036 N N . LEU A 1 140 ? 19.331 -1.693 13.072 1.00 98.12 140 LEU A N 1
ATOM 1037 C CA . LEU A 1 140 ? 19.087 -3.129 13.180 1.00 98.12 140 LEU A CA 1
ATOM 1038 C C . LEU A 1 140 ? 17.643 -3.503 12.819 1.00 98.12 140 LEU A C 1
ATOM 1040 O O . LEU A 1 140 ? 17.433 -4.477 12.092 1.00 98.12 140 LEU A O 1
ATOM 1044 N N . ALA A 1 141 ? 16.656 -2.741 13.297 1.00 98.50 141 ALA A N 1
ATOM 1045 C CA . ALA A 1 141 ? 15.245 -2.994 13.019 1.00 98.50 141 ALA A CA 1
ATOM 1046 C C . ALA A 1 141 ? 14.931 -2.904 11.521 1.00 98.50 141 ALA A C 1
ATOM 1048 O O . ALA A 1 141 ? 14.266 -3.792 10.987 1.00 98.50 141 ALA A O 1
ATOM 1049 N N . VAL A 1 142 ? 15.458 -1.884 10.837 1.00 98.75 142 VAL A N 1
ATOM 1050 C CA . VAL A 1 142 ? 15.311 -1.711 9.386 1.00 98.75 142 VAL A CA 1
ATOM 1051 C C . VAL A 1 142 ? 16.056 -2.806 8.634 1.00 98.75 142 VAL A C 1
ATOM 1053 O O . VAL A 1 142 ? 15.475 -3.436 7.756 1.00 98.75 142 VAL A O 1
ATOM 1056 N N . ASN A 1 143 ? 17.312 -3.093 8.991 1.00 98.25 143 ASN A N 1
ATOM 1057 C CA . ASN A 1 143 ? 18.107 -4.133 8.336 1.00 98.25 143 ASN A CA 1
ATOM 1058 C C . ASN A 1 143 ? 17.435 -5.516 8.409 1.00 98.25 143 ASN A C 1
ATOM 1060 O O . ASN A 1 143 ? 17.520 -6.303 7.463 1.00 98.25 143 ASN A O 1
ATOM 1064 N N . SER A 1 144 ? 16.713 -5.779 9.499 1.00 98.00 144 SER A N 1
ATOM 1065 C CA . SER A 1 144 ? 16.002 -7.038 9.733 1.00 98.00 144 SER A CA 1
ATOM 1066 C C . SER A 1 144 ? 14.750 -7.218 8.870 1.00 98.00 144 SER A C 1
ATOM 1068 O O . SER A 1 144 ? 14.258 -8.339 8.797 1.00 98.00 144 SER A O 1
ATOM 1070 N N . VAL A 1 145 ? 14.250 -6.176 8.187 1.00 98.62 145 VAL A N 1
ATOM 1071 C CA . VAL A 1 145 ? 13.085 -6.267 7.285 1.00 98.62 145 VAL A CA 1
ATOM 1072 C C . VAL A 1 145 ? 13.425 -7.115 6.051 1.00 98.62 145 VAL A C 1
ATOM 1074 O O . VAL A 1 145 ? 14.249 -6.688 5.231 1.00 98.62 145 VAL A O 1
ATOM 1077 N N . PRO A 1 146 ? 12.795 -8.288 5.850 1.00 98.38 146 PRO A N 1
ATOM 1078 C CA . PRO A 1 146 ? 13.010 -9.081 4.644 1.00 98.38 146 PRO A CA 1
ATOM 1079 C C . PRO A 1 146 ? 12.321 -8.443 3.434 1.00 98.38 146 PRO A C 1
ATOM 1081 O O . PRO A 1 146 ? 11.131 -8.125 3.500 1.00 98.38 146 PRO A O 1
ATOM 1084 N N . ILE A 1 147 ? 13.041 -8.319 2.316 1.00 98.44 147 ILE A N 1
ATOM 1085 C CA . ILE A 1 147 ? 12.453 -8.006 1.008 1.00 98.44 147 ILE A CA 1
ATOM 1086 C C . ILE A 1 147 ? 12.234 -9.329 0.268 1.00 98.44 147 ILE A C 1
ATOM 1088 O O . ILE A 1 147 ? 13.173 -10.065 -0.032 1.00 98.44 147 ILE A O 1
ATOM 1092 N N . LEU A 1 148 ? 10.968 -9.659 0.028 1.00 98.12 148 LEU A N 1
ATOM 1093 C CA . LEU A 1 148 ? 10.513 -10.902 -0.585 1.00 98.12 148 LEU A CA 1
ATOM 1094 C C . LEU A 1 148 ? 10.002 -10.669 -2.011 1.00 98.12 148 LEU A C 1
ATOM 1096 O O . LEU A 1 148 ? 9.793 -9.545 -2.469 1.00 98.12 148 LEU A O 1
ATOM 1100 N N . GLY A 1 149 ? 9.736 -11.769 -2.708 1.00 95.19 149 GLY A N 1
ATOM 1101 C CA . GLY A 1 149 ? 9.094 -11.765 -4.016 1.00 95.19 149 GLY A CA 1
ATOM 1102 C C . GLY A 1 149 ? 10.056 -11.926 -5.187 1.00 95.19 149 GLY A C 1
ATOM 1103 O O . GLY A 1 149 ? 9.580 -12.249 -6.265 1.00 95.19 149 GLY A O 1
ATOM 1104 N N . ALA A 1 150 ? 11.375 -11.784 -5.032 1.00 92.69 150 ALA A N 1
ATOM 1105 C CA . ALA A 1 150 ? 12.318 -12.062 -6.126 1.00 92.69 150 ALA A CA 1
ATOM 1106 C C . ALA A 1 150 ? 12.174 -13.505 -6.657 1.00 92.69 150 ALA A C 1
ATOM 1108 O O . ALA A 1 150 ? 12.044 -13.719 -7.862 1.00 92.69 150 ALA A O 1
ATOM 1109 N N . GLU A 1 151 ? 12.078 -14.471 -5.739 1.00 92.12 151 GLU A N 1
ATOM 1110 C CA . GLU A 1 151 ? 11.941 -15.901 -6.028 1.00 92.12 151 GLU A CA 1
ATOM 1111 C C . GLU A 1 151 ? 10.702 -16.471 -5.308 1.00 92.12 151 GLU A C 1
ATOM 1113 O O . GLU A 1 151 ? 10.791 -16.940 -4.171 1.00 92.12 151 GLU A O 1
ATOM 1118 N N . PRO A 1 152 ? 9.503 -16.396 -5.917 1.00 93.25 152 PRO A N 1
ATOM 1119 C CA . PRO A 1 152 ? 8.288 -16.900 -5.287 1.00 93.25 152 PRO A CA 1
ATOM 1120 C C . PRO A 1 152 ? 8.331 -18.430 -5.153 1.00 93.25 152 PRO A C 1
ATOM 1122 O O . PRO A 1 152 ? 8.560 -19.149 -6.124 1.00 93.25 152 PRO A O 1
ATOM 1125 N N . ASN A 1 153 ? 8.056 -18.932 -3.950 1.00 96.44 153 ASN A N 1
ATOM 1126 C CA . ASN A 1 153 ? 8.056 -20.358 -3.595 1.00 96.44 153 ASN A CA 1
ATOM 1127 C C . ASN A 1 153 ? 6.651 -20.876 -3.205 1.00 96.44 153 ASN A C 1
ATOM 1129 O O . ASN A 1 153 ? 6.509 -21.973 -2.650 1.00 96.44 153 ASN A O 1
ATOM 1133 N N . GLY A 1 154 ? 5.613 -20.082 -3.473 1.00 95.50 154 GLY A N 1
ATOM 1134 C CA . GLY A 1 154 ? 4.214 -20.358 -3.179 1.00 95.50 154 GLY A CA 1
ATOM 1135 C C . GLY A 1 154 ? 3.273 -19.810 -4.253 1.00 95.50 154 GLY A C 1
ATOM 1136 O O . GLY A 1 154 ? 3.673 -19.071 -5.156 1.00 95.50 154 GLY A O 1
ATOM 1137 N N . ARG A 1 155 ? 2.000 -20.207 -4.162 1.00 96.12 155 ARG A N 1
ATOM 1138 C CA . ARG A 1 155 ? 0.961 -19.779 -5.097 1.00 96.12 155 ARG A CA 1
ATOM 1139 C C . ARG A 1 155 ? -0.374 -19.555 -4.388 1.00 96.12 155 ARG A C 1
ATOM 1141 O O . ARG A 1 155 ? -0.802 -20.409 -3.615 1.00 96.12 155 ARG A O 1
ATOM 1148 N N . ILE A 1 156 ? -1.031 -18.438 -4.692 1.00 95.75 156 ILE A N 1
ATOM 1149 C CA . ILE A 1 156 ? -2.403 -18.123 -4.283 1.00 95.75 156 ILE A CA 1
ATOM 1150 C C . ILE A 1 156 ? -3.353 -19.110 -4.989 1.00 95.75 156 ILE A C 1
ATOM 1152 O O . ILE A 1 156 ? -3.356 -19.168 -6.226 1.00 95.75 156 ILE A O 1
ATOM 1156 N N . PRO A 1 157 ? -4.138 -19.911 -4.246 1.00 94.25 157 PRO A N 1
ATOM 1157 C CA . PRO A 1 157 ? -5.108 -20.833 -4.828 1.00 94.25 157 PRO A CA 1
ATOM 1158 C C . PRO A 1 157 ? -6.159 -20.101 -5.666 1.00 94.25 157 PRO A C 1
ATOM 1160 O O . PRO A 1 157 ? -6.527 -18.974 -5.359 1.00 94.25 157 PRO A O 1
ATOM 1163 N N . HIS A 1 158 ? -6.658 -20.756 -6.716 1.00 90.88 158 HIS A N 1
ATOM 1164 C CA . HIS A 1 158 ? -7.737 -20.245 -7.579 1.00 90.88 158 HIS A CA 1
ATOM 1165 C C . HIS A 1 158 ? -7.449 -18.919 -8.307 1.00 90.88 158 HIS A C 1
ATOM 1167 O O . HIS A 1 158 ? -8.325 -18.396 -8.988 1.00 90.88 158 HIS A O 1
ATOM 1173 N N . LEU A 1 159 ? -6.210 -18.420 -8.244 1.00 93.06 159 LEU A N 1
ATOM 1174 C CA . LEU A 1 159 ? -5.752 -17.281 -9.024 1.00 93.06 159 LEU A CA 1
ATOM 1175 C C 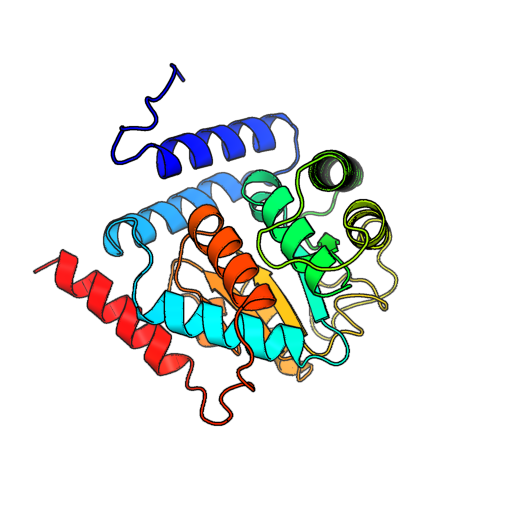. LEU A 1 159 ? -4.896 -17.756 -10.208 1.00 93.06 159 LEU A C 1
ATOM 1177 O O . LEU A 1 159 ? -3.981 -18.586 -10.086 1.00 93.06 159 LEU A O 1
ATOM 1181 N N . GLU A 1 160 ? -5.206 -17.233 -11.389 1.00 87.81 160 GLU A N 1
ATOM 1182 C CA . GLU A 1 160 ? -4.491 -17.559 -12.621 1.00 87.81 160 GLU A CA 1
ATOM 1183 C C . GLU A 1 160 ? -3.350 -16.583 -12.916 1.00 87.81 160 GLU A C 1
ATOM 1185 O O . GLU A 1 160 ? -3.373 -15.412 -12.527 1.00 87.81 160 GLU A O 1
ATOM 1190 N N . GLY A 1 161 ? -2.364 -17.082 -13.663 1.00 86.25 161 GLY A N 1
ATOM 1191 C CA . GLY A 1 161 ? -1.260 -16.289 -14.188 1.00 86.25 161 GLY A CA 1
ATOM 1192 C C . GLY A 1 161 ? -0.199 -15.885 -13.154 1.00 86.25 161 GLY A C 1
ATOM 1193 O O . GLY A 1 161 ? -0.213 -16.346 -12.010 1.00 86.25 161 GLY A O 1
ATOM 1194 N N . PRO A 1 162 ? 0.743 -15.007 -13.552 1.00 84.25 162 PRO A N 1
ATOM 1195 C CA . PRO A 1 162 ? 1.882 -14.618 -12.717 1.00 84.25 162 PRO A CA 1
ATOM 1196 C C . PRO A 1 162 ? 1.500 -13.912 -11.410 1.00 84.25 162 PRO A C 1
ATOM 1198 O O . PRO A 1 162 ? 2.276 -13.951 -10.457 1.00 84.25 162 PRO A O 1
ATOM 1201 N N . ARG A 1 163 ? 0.304 -13.309 -11.343 1.00 85.56 163 ARG A N 1
ATOM 1202 C CA . ARG A 1 163 ? -0.239 -12.671 -10.129 1.00 85.56 163 ARG A CA 1
ATOM 1203 C C . ARG A 1 163 ? -0.558 -13.654 -9.000 1.00 85.56 163 ARG A C 1
ATOM 1205 O O . ARG A 1 163 ? -0.750 -13.229 -7.868 1.00 85.56 163 ARG A O 1
ATOM 1212 N N . ALA A 1 164 ? -0.616 -14.950 -9.305 1.00 92.88 164 ALA A N 1
ATOM 1213 C CA . ALA A 1 164 ? -0.786 -15.991 -8.305 1.00 92.88 164 ALA A CA 1
ATOM 1214 C C . ALA A 1 164 ? 0.513 -16.317 -7.561 1.00 92.88 164 ALA A C 1
ATOM 1216 O O . ALA A 1 164 ? 0.447 -16.911 -6.493 1.00 92.88 164 ALA A O 1
ATOM 1217 N N . ASN A 1 165 ? 1.680 -15.970 -8.107 1.00 93.88 165 ASN A N 1
ATOM 1218 C CA . ASN A 1 165 ? 2.965 -16.311 -7.503 1.00 93.88 165 ASN A CA 1
ATOM 1219 C C . ASN A 1 165 ? 3.255 -15.413 -6.295 1.00 93.88 165 ASN A C 1
ATOM 1221 O O . ASN A 1 165 ? 3.211 -14.189 -6.413 1.00 93.88 165 ASN A O 1
ATOM 1225 N N . CYS A 1 166 ? 3.613 -16.026 -5.171 1.00 96.06 166 CYS A N 1
ATOM 1226 C CA . CYS A 1 166 ? 3.894 -15.342 -3.909 1.00 96.06 166 CYS A CA 1
ATOM 1227 C C . CYS A 1 166 ? 4.920 -16.118 -3.065 1.00 96.06 166 CYS A C 1
ATOM 1229 O O . CYS A 1 166 ? 5.327 -17.224 -3.431 1.00 96.06 166 CYS A O 1
ATOM 1231 N N . CYS A 1 167 ? 5.319 -15.573 -1.918 1.00 97.62 167 CYS A N 1
ATOM 1232 C CA . CYS A 1 167 ? 6.207 -16.246 -0.968 1.00 97.62 167 CYS A CA 1
ATOM 1233 C C . CYS A 1 167 ? 5.426 -16.914 0.180 1.00 97.62 167 CYS A C 1
ATOM 1235 O O . CYS A 1 167 ? 4.455 -16.367 0.708 1.00 97.62 167 CYS A O 1
ATOM 1237 N N . LYS A 1 168 ? 5.866 -18.108 0.593 1.00 97.75 168 LYS A N 1
ATOM 1238 C CA . LYS A 1 168 ? 5.370 -18.846 1.770 1.00 97.75 168 LYS A CA 1
ATOM 1239 C C . LYS A 1 168 ? 5.598 -18.068 3.058 1.00 97.75 168 LYS A C 1
ATOM 1241 O O . LYS A 1 168 ? 4.751 -18.090 3.944 1.00 97.75 168 LYS A O 1
ATOM 1246 N N . GLU A 1 169 ? 6.729 -17.381 3.134 1.00 97.25 169 GLU A N 1
ATOM 1247 C CA . GLU A 1 169 ? 7.169 -16.576 4.270 1.00 97.25 169 GLU A CA 1
ATOM 1248 C C . GLU A 1 169 ? 6.485 -15.200 4.316 1.00 97.25 169 GLU A C 1
ATOM 1250 O O . GLU A 1 169 ? 6.520 -14.549 5.355 1.00 97.25 169 GLU A O 1
ATOM 1255 N N . GLY A 1 170 ? 5.846 -14.779 3.219 1.00 97.94 170 GLY A N 1
ATOM 1256 C CA . GLY A 1 170 ? 5.083 -13.535 3.127 1.00 97.94 170 GLY A CA 1
ATOM 1257 C C . GLY A 1 170 ? 3.594 -13.799 2.903 1.00 97.94 170 GLY A C 1
ATOM 1258 O O . GLY A 1 170 ? 2.935 -14.400 3.751 1.00 97.94 170 GLY A O 1
ATOM 1259 N N . ILE A 1 171 ? 3.052 -13.369 1.762 1.00 97.88 171 ILE A N 1
ATOM 1260 C CA . ILE A 1 171 ? 1.613 -13.356 1.438 1.00 97.88 171 ILE A CA 1
ATOM 1261 C C . ILE A 1 171 ? 0.913 -14.678 1.750 1.00 97.88 171 ILE A C 1
ATOM 1263 O O . ILE A 1 171 ? -0.173 -14.678 2.334 1.00 97.88 171 ILE A O 1
ATOM 1267 N N . LEU A 1 172 ? 1.500 -15.819 1.387 1.00 97.38 172 LEU A N 1
ATOM 1268 C CA . LEU A 1 172 ? 0.829 -17.107 1.565 1.00 97.38 172 LEU A CA 1
ATOM 1269 C C . LEU A 1 172 ? 0.709 -17.483 3.049 1.00 97.38 172 LEU A C 1
ATOM 1271 O O . LEU A 1 172 ? -0.347 -17.966 3.459 1.00 97.38 172 LEU A O 1
ATOM 1275 N N . GLY A 1 173 ? 1.746 -17.210 3.844 1.00 97.81 173 GLY A N 1
ATOM 1276 C CA . GLY A 1 173 ? 1.801 -17.504 5.277 1.00 97.81 173 GLY A CA 1
ATOM 1277 C C . GLY A 1 173 ? 1.206 -16.428 6.190 1.00 97.81 173 GLY A C 1
ATOM 1278 O O . GLY A 1 173 ? 1.016 -16.710 7.372 1.00 97.81 173 GLY A O 1
ATOM 1279 N N . ALA A 1 174 ? 0.925 -15.233 5.670 1.00 98.50 174 ALA A N 1
ATOM 1280 C CA . ALA A 1 174 ? 0.374 -14.112 6.425 1.00 98.50 174 ALA A CA 1
ATOM 1281 C C . ALA A 1 174 ? -1.112 -14.293 6.784 1.00 98.50 174 ALA A C 1
ATOM 1283 O O . ALA A 1 174 ? -1.894 -14.821 5.980 1.00 98.50 174 ALA A O 1
ATOM 1284 N N . ASP A 1 175 ? -1.499 -13.817 7.970 1.00 98.50 175 ASP A N 1
ATOM 1285 C CA . ASP A 1 175 ? -2.896 -13.652 8.394 1.00 98.50 175 ASP A CA 1
ATOM 1286 C C . ASP A 1 175 ? -3.419 -12.236 8.105 1.00 98.50 175 ASP A C 1
ATOM 1288 O O . ASP A 1 175 ? -4.592 -12.084 7.757 1.00 98.50 175 ASP A O 1
ATOM 1292 N N . VAL A 1 176 ? -2.544 -11.225 8.141 1.00 98.75 176 VAL A N 1
ATOM 1293 C CA . VAL A 1 176 ? -2.840 -9.842 7.735 1.00 98.75 176 VAL A CA 1
ATOM 1294 C C . VAL A 1 176 ? -1.960 -9.437 6.554 1.00 98.75 176 VAL A C 1
ATOM 1296 O O . VAL A 1 176 ? -0.737 -9.557 6.602 1.00 98.75 176 VAL A O 1
ATOM 1299 N N . ILE A 1 177 ? -2.579 -8.922 5.493 1.00 98.75 177 ILE A N 1
ATOM 1300 C CA . ILE A 1 177 ? -1.884 -8.400 4.315 1.00 98.75 177 ILE A CA 1
ATOM 1301 C C . ILE A 1 177 ? -2.277 -6.945 4.128 1.00 98.75 177 ILE A C 1
ATOM 1303 O O . ILE A 1 177 ? -3.445 -6.644 3.897 1.00 98.75 177 ILE A O 1
ATOM 1307 N N . PHE A 1 178 ? -1.292 -6.059 4.138 1.00 98.81 178 PHE A N 1
ATOM 1308 C CA . PHE A 1 178 ? -1.461 -4.697 3.660 1.00 98.81 178 PHE A CA 1
ATOM 1309 C C . PHE A 1 178 ? -1.021 -4.613 2.200 1.00 98.81 178 PHE A C 1
ATOM 1311 O O . PHE A 1 178 ? 0.109 -4.974 1.871 1.00 98.81 178 PHE A O 1
ATOM 1318 N N . VAL A 1 179 ? -1.907 -4.163 1.312 1.00 97.06 179 VAL A N 1
ATOM 1319 C CA . VAL A 1 179 ? -1.654 -4.131 -0.128 1.00 97.06 179 VAL A CA 1
ATOM 1320 C C . VAL A 1 179 ? -2.288 -2.901 -0.803 1.00 97.06 179 VAL A C 1
ATOM 1322 O O . VAL A 1 179 ? -3.485 -2.874 -1.095 1.00 97.06 179 VAL A O 1
ATOM 1325 N N . PRO A 1 180 ? -1.503 -1.841 -1.063 1.00 96.31 180 PRO A N 1
ATOM 1326 C CA . PRO A 1 180 ? -1.987 -0.647 -1.740 1.00 96.31 180 PRO A CA 1
ATOM 1327 C C . PRO A 1 180 ? -2.164 -0.885 -3.246 1.00 96.31 180 PRO A C 1
ATOM 1329 O O . PRO A 1 180 ? -1.366 -1.586 -3.874 1.00 96.31 180 PRO A O 1
ATOM 1332 N N . LEU A 1 181 ? -3.156 -0.215 -3.848 1.00 92.69 181 LEU A N 1
ATOM 1333 C CA . LEU A 1 181 ? -3.375 -0.177 -5.301 1.00 92.69 181 LEU A CA 1
ATOM 1334 C C . LEU A 1 181 ? -3.529 -1.583 -5.923 1.00 92.69 181 LEU A C 1
ATOM 1336 O O . LEU A 1 181 ? -2.840 -1.937 -6.883 1.00 92.69 181 LEU A O 1
ATOM 1340 N N . GLU A 1 182 ? -4.416 -2.387 -5.337 1.00 92.38 182 GLU A N 1
ATOM 1341 C CA . GLU A 1 182 ? -4.578 -3.817 -5.616 1.00 92.38 182 GLU A CA 1
ATOM 1342 C C . GLU A 1 182 ? -5.627 -4.136 -6.707 1.00 92.38 182 GLU A C 1
ATOM 1344 O O . GLU A 1 182 ? -6.663 -3.472 -6.815 1.00 92.38 182 GLU A O 1
ATOM 1349 N N . ASP A 1 183 ? -5.387 -5.184 -7.505 1.00 89.69 183 ASP A N 1
ATOM 1350 C CA . ASP A 1 183 ? -6.347 -5.736 -8.458 1.00 89.69 183 ASP A CA 1
ATOM 1351 C C . ASP A 1 183 ? -7.446 -6.558 -7.772 1.00 89.69 183 ASP A C 1
ATOM 1353 O O . ASP A 1 183 ? -7.200 -7.338 -6.851 1.00 89.69 183 ASP A O 1
ATOM 1357 N N . GLY A 1 184 ? -8.680 -6.384 -8.253 1.00 90.94 184 GLY A N 1
ATOM 1358 C CA . GLY A 1 184 ? -9.862 -6.965 -7.617 1.00 90.94 184 GLY A CA 1
ATOM 1359 C C . GLY A 1 184 ? -9.808 -8.486 -7.499 1.00 90.94 184 GLY A C 1
ATOM 1360 O O . GLY A 1 184 ? -10.130 -9.011 -6.442 1.00 90.94 184 GLY A O 1
ATOM 1361 N N . ASP A 1 185 ? -9.355 -9.197 -8.534 1.00 92.56 185 ASP A N 1
ATOM 1362 C CA . ASP A 1 185 ? -9.393 -10.665 -8.511 1.00 92.56 185 ASP A CA 1
ATOM 1363 C C . ASP A 1 185 ? -8.380 -11.229 -7.498 1.00 92.56 185 ASP A C 1
ATOM 1365 O O . ASP A 1 185 ? -8.633 -12.249 -6.857 1.00 92.56 185 ASP A O 1
ATOM 1369 N N . ARG A 1 186 ? -7.227 -10.565 -7.320 1.00 93.56 186 ARG A N 1
ATOM 1370 C CA . ARG A 1 186 ? -6.258 -10.954 -6.289 1.00 93.56 186 ARG A CA 1
ATOM 1371 C C . ARG A 1 186 ? -6.772 -10.642 -4.889 1.00 93.56 186 ARG A C 1
ATOM 1373 O O . ARG A 1 186 ? -6.635 -11.490 -4.012 1.00 93.56 186 ARG A O 1
ATOM 1380 N N . CYS A 1 187 ? -7.388 -9.477 -4.682 1.00 95.50 187 CYS A N 1
ATOM 1381 C CA . CYS A 1 187 ? -8.042 -9.148 -3.413 1.00 95.50 187 CYS A CA 1
ATOM 1382 C C . CYS A 1 187 ? -9.098 -10.203 -3.045 1.00 95.50 187 CYS A C 1
ATOM 1384 O O . CYS A 1 187 ? -9.061 -10.744 -1.943 1.00 95.50 187 CYS A O 1
ATOM 1386 N N . GLU A 1 188 ? -9.960 -10.576 -3.994 1.00 95.81 188 GLU A N 1
ATOM 1387 C CA . GLU A 1 188 ? -10.973 -11.622 -3.821 1.00 95.81 188 GLU A CA 1
ATOM 1388 C C . GLU A 1 188 ? -10.350 -12.973 -3.444 1.00 95.81 188 GLU A C 1
ATOM 1390 O O . GLU A 1 188 ? -10.775 -13.605 -2.478 1.00 95.81 188 GLU A O 1
ATOM 1395 N N . ALA A 1 189 ? -9.293 -13.394 -4.145 1.00 96.31 189 ALA A N 1
ATOM 1396 C CA . ALA A 1 189 ? -8.603 -14.645 -3.846 1.00 96.31 189 ALA A CA 1
ATOM 1397 C C . ALA A 1 189 ? -7.971 -14.649 -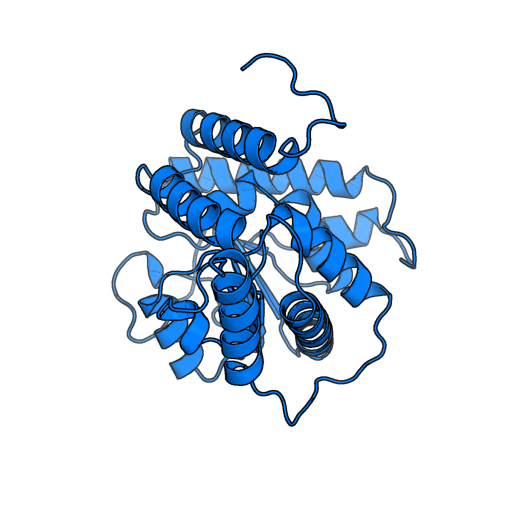2.441 1.00 96.31 189 ALA A C 1
ATOM 1399 O O . ALA A 1 189 ? -8.056 -15.650 -1.732 1.00 96.31 189 ALA A O 1
ATOM 1400 N N . LEU A 1 190 ? -7.370 -13.535 -2.009 1.00 96.94 190 LEU A N 1
ATOM 1401 C CA . LEU A 1 190 ? -6.803 -13.403 -0.662 1.00 96.94 190 LEU A CA 1
ATOM 1402 C C . LEU A 1 190 ? -7.891 -13.431 0.422 1.00 96.94 190 LEU A C 1
ATOM 1404 O O . LEU A 1 190 ? -7.718 -14.105 1.438 1.00 96.94 190 LEU A O 1
ATOM 1408 N N . MET A 1 191 ? -9.025 -12.767 0.186 1.00 97.38 191 MET A N 1
ATOM 1409 C CA . MET A 1 191 ? -10.189 -12.820 1.077 1.00 97.38 191 MET A CA 1
ATOM 1410 C C . MET A 1 191 ? -10.758 -14.243 1.171 1.00 97.38 191 MET A C 1
ATOM 1412 O O . MET A 1 191 ? -11.049 -14.718 2.267 1.00 97.38 191 MET A O 1
ATOM 1416 N N . ALA A 1 192 ? -10.835 -14.974 0.053 1.00 97.19 192 ALA A N 1
ATOM 1417 C CA . ALA A 1 192 ? -11.299 -16.364 0.025 1.00 97.19 192 ALA A CA 1
ATOM 1418 C C . ALA A 1 192 ? -10.379 -17.324 0.806 1.00 97.19 192 ALA A C 1
ATOM 1420 O O . ALA A 1 192 ? -10.819 -18.377 1.264 1.00 97.19 192 ALA A O 1
ATOM 1421 N N . MET A 1 193 ? -9.109 -16.953 1.000 1.00 97.19 193 MET A N 1
ATOM 1422 C CA . MET A 1 193 ? -8.169 -17.670 1.867 1.00 97.19 193 MET A CA 1
ATOM 1423 C C . MET A 1 193 ? -8.359 -17.360 3.363 1.00 97.19 193 MET A C 1
ATOM 1425 O O . MET A 1 193 ? -7.588 -17.862 4.181 1.00 97.19 193 MET A O 1
ATOM 1429 N N . GLY A 1 194 ? -9.342 -16.533 3.734 1.00 97.44 194 GLY A N 1
ATOM 1430 C CA . GLY A 1 194 ? -9.608 -16.137 5.119 1.00 97.44 194 GLY A CA 1
ATOM 1431 C C . GLY A 1 194 ? -8.592 -15.145 5.685 1.00 97.44 194 GLY A C 1
ATOM 1432 O O . GLY A 1 194 ? -8.416 -15.076 6.899 1.00 97.44 194 GLY A O 1
ATOM 1433 N N . LYS A 1 195 ? -7.887 -14.411 4.818 1.00 97.94 195 LYS A N 1
ATOM 1434 C CA . LYS A 1 195 ? -6.904 -13.401 5.224 1.00 97.94 195 LYS A CA 1
ATOM 1435 C C . LYS A 1 195 ? -7.600 -12.078 5.516 1.00 97.94 195 LYS A C 1
ATOM 1437 O O . LYS A 1 195 ? -8.568 -11.731 4.847 1.00 97.94 195 LYS A O 1
ATOM 1442 N N . SER A 1 196 ? -7.057 -11.312 6.457 1.00 98.38 196 SER A N 1
ATOM 1443 C CA . SER A 1 196 ? -7.444 -9.916 6.644 1.00 98.38 196 SER A CA 1
ATOM 1444 C C . SER A 1 196 ? -6.676 -9.051 5.649 1.00 98.38 196 SER A C 1
ATOM 1446 O O . SER A 1 196 ? -5.455 -8.912 5.757 1.00 98.38 196 SER A O 1
ATOM 1448 N N . VAL A 1 197 ? -7.373 -8.482 4.668 1.00 98.62 197 VAL A N 1
ATOM 1449 C CA . VAL A 1 197 ? -6.763 -7.692 3.591 1.00 98.62 197 VAL A CA 1
ATOM 1450 C C . VAL A 1 197 ? -7.042 -6.210 3.821 1.00 98.62 197 VAL A C 1
ATOM 1452 O O . VAL A 1 197 ? -8.195 -5.782 3.859 1.00 98.62 197 VAL A O 1
ATOM 1455 N N . ILE A 1 198 ? -5.975 -5.431 3.966 1.00 98.81 198 ILE A N 1
ATOM 1456 C CA . ILE A 1 198 ? -6.000 -3.979 4.139 1.00 98.81 198 ILE A CA 1
ATOM 1457 C C . ILE A 1 198 ? -5.549 -3.353 2.827 1.00 98.81 198 ILE A C 1
ATOM 1459 O O . ILE A 1 198 ? -4.438 -3.619 2.369 1.00 98.81 198 ILE A O 1
ATOM 1463 N N . VAL A 1 199 ? -6.388 -2.522 2.221 1.00 98.62 199 VAL A N 1
ATOM 1464 C CA . VAL A 1 199 ? -6.104 -1.911 0.919 1.00 98.62 199 VAL A CA 1
ATOM 1465 C C . VAL A 1 199 ? -6.097 -0.395 1.001 1.00 98.62 199 VAL A C 1
ATOM 1467 O O . VAL A 1 199 ? -6.715 0.212 1.872 1.00 98.62 199 VAL A O 1
ATOM 1470 N N . VAL A 1 200 ? -5.399 0.209 0.047 1.00 98.56 200 VAL A N 1
ATOM 1471 C CA . VAL A 1 200 ? -5.358 1.657 -0.158 1.00 98.56 200 VAL A CA 1
ATOM 1472 C C . VAL A 1 200 ? -5.847 1.903 -1.566 1.00 98.56 200 VAL A C 1
ATOM 1474 O O . VAL A 1 200 ? -5.191 1.493 -2.532 1.00 98.56 200 VAL A O 1
ATOM 1477 N N . ASP A 1 201 ? -7.014 2.516 -1.677 1.00 98.19 201 ASP A N 1
ATOM 1478 C CA . ASP A 1 201 ? -7.653 2.776 -2.956 1.00 98.19 201 ASP A CA 1
ATOM 1479 C C . ASP A 1 201 ? -8.462 4.065 -2.865 1.00 98.19 201 ASP A C 1
ATOM 1481 O O . ASP A 1 201 ? -9.403 4.177 -2.085 1.00 98.19 201 ASP A O 1
ATOM 1485 N N . LEU A 1 202 ? -8.097 5.038 -3.697 1.00 97.94 202 LEU A N 1
ATOM 1486 C CA . LEU A 1 202 ? -8.806 6.310 -3.797 1.00 97.94 202 LEU A CA 1
ATOM 1487 C C . LEU A 1 202 ? -10.224 6.142 -4.352 1.00 97.94 202 LEU A C 1
ATOM 1489 O O . LEU A 1 202 ? -11.047 7.032 -4.175 1.00 97.94 202 LEU A O 1
ATOM 1493 N N . ASN A 1 203 ? -10.518 5.030 -5.031 1.00 97.88 203 ASN A N 1
ATOM 1494 C CA . ASN A 1 203 ? -11.844 4.733 -5.547 1.00 97.88 203 ASN A CA 1
ATOM 1495 C C . ASN A 1 203 ? -12.649 3.875 -4.547 1.00 97.88 203 ASN A C 1
ATOM 1497 O O . ASN A 1 203 ? -12.521 2.646 -4.577 1.00 97.88 203 ASN A O 1
ATOM 1501 N N . PRO A 1 204 ? -13.565 4.460 -3.746 1.00 97.94 204 PRO A N 1
ATOM 1502 C CA . PRO A 1 204 ? -14.392 3.702 -2.801 1.00 97.94 204 PRO A CA 1
ATOM 1503 C C . PRO A 1 204 ? -15.393 2.763 -3.495 1.00 97.94 204 PRO A C 1
ATOM 1505 O O . PRO A 1 204 ? -16.015 1.917 -2.857 1.00 97.94 204 PRO A O 1
ATOM 1508 N N . LEU A 1 205 ? -15.573 2.893 -4.814 1.00 97.81 205 LEU A N 1
ATOM 1509 C CA . LEU A 1 205 ? -16.481 2.063 -5.604 1.00 97.81 205 LEU A CA 1
ATOM 1510 C C . LEU A 1 205 ? -15.785 0.878 -6.275 1.00 97.81 205 LEU A C 1
ATOM 1512 O O . LEU A 1 205 ? -16.466 0.075 -6.923 1.00 97.81 205 LEU A O 1
ATOM 1516 N N . SER A 1 206 ? -14.459 0.770 -6.170 1.00 97.62 206 SER A N 1
ATOM 1517 C CA . SER A 1 206 ? -13.722 -0.319 -6.801 1.00 97.62 206 SER A CA 1
ATOM 1518 C C . SER A 1 206 ? -14.134 -1.670 -6.210 1.00 97.62 206 SER A C 1
ATOM 1520 O O . SER A 1 206 ? -14.580 -1.767 -5.065 1.00 97.62 206 SER A O 1
ATOM 1522 N N . ARG A 1 207 ? -13.991 -2.743 -7.000 1.00 96.56 207 ARG A N 1
ATOM 1523 C CA . ARG A 1 207 ? -14.228 -4.105 -6.493 1.00 96.56 207 ARG A CA 1
ATOM 1524 C C . ARG A 1 207 ? -13.343 -4.370 -5.271 1.00 96.56 207 ARG A C 1
ATOM 1526 O O . ARG A 1 207 ? -13.842 -4.837 -4.258 1.00 96.56 207 ARG A O 1
ATOM 1533 N N . THR A 1 208 ? -12.062 -4.013 -5.365 1.00 96.94 208 THR A N 1
ATOM 1534 C CA . THR A 1 208 ? -11.066 -4.148 -4.296 1.00 96.94 208 THR A CA 1
ATOM 1535 C C . THR A 1 208 ? -11.517 -3.465 -3.003 1.00 96.94 208 THR A C 1
ATOM 1537 O O . THR A 1 208 ? -11.563 -4.117 -1.965 1.00 96.94 208 THR A O 1
ATOM 1540 N N . ALA A 1 209 ? -11.915 -2.189 -3.071 1.00 97.88 209 ALA A N 1
ATOM 1541 C CA . ALA A 1 209 ? -12.362 -1.406 -1.917 1.00 97.88 209 ALA A CA 1
ATOM 1542 C C . ALA A 1 209 ? -13.562 -2.050 -1.202 1.00 97.88 209 ALA A C 1
ATOM 1544 O O . ALA A 1 209 ? -13.615 -2.127 0.023 1.00 97.88 209 ALA A O 1
ATOM 1545 N N . LYS A 1 210 ? -14.520 -2.573 -1.972 1.00 97.69 210 LYS A N 1
ATOM 1546 C CA . LYS A 1 210 ? -15.721 -3.217 -1.422 1.00 97.69 210 LYS A CA 1
ATOM 1547 C C . LYS A 1 210 ? -15.456 -4.589 -0.803 1.00 97.69 210 LYS A C 1
ATOM 1549 O O . LYS A 1 210 ? -16.205 -5.000 0.074 1.00 97.69 210 LYS A O 1
ATOM 1554 N N . MET A 1 211 ? -14.443 -5.312 -1.282 1.00 97.00 211 MET A N 1
ATOM 1555 C CA . MET A 1 211 ? -14.143 -6.677 -0.830 1.00 97.00 211 MET A CA 1
ATOM 1556 C C . MET A 1 211 ? -13.165 -6.729 0.342 1.00 97.00 211 MET A C 1
ATOM 1558 O O . MET A 1 211 ? -13.214 -7.676 1.121 1.00 97.00 211 MET A O 1
ATOM 1562 N N . ALA A 1 212 ? -12.260 -5.756 0.450 1.00 98.31 212 ALA A N 1
ATOM 1563 C CA . ALA A 1 212 ? -11.230 -5.743 1.478 1.00 98.31 212 ALA A CA 1
ATOM 1564 C C . ALA A 1 212 ? -11.813 -5.675 2.899 1.00 98.31 212 ALA A C 1
ATOM 1566 O O . ALA A 1 212 ? -12.879 -5.105 3.133 1.00 98.31 212 ALA A O 1
ATOM 1567 N N . THR A 1 213 ? -11.068 -6.207 3.868 1.00 98.50 213 THR A N 1
ATOM 1568 C CA . THR A 1 213 ? -11.413 -6.116 5.293 1.00 98.50 213 THR A CA 1
ATOM 1569 C C . THR A 1 213 ? -11.378 -4.668 5.776 1.00 98.50 213 THR A C 1
ATOM 1571 O O . THR A 1 213 ? -12.251 -4.238 6.526 1.00 98.50 213 THR A O 1
ATOM 1574 N N . ILE A 1 214 ? -10.365 -3.911 5.348 1.00 98.75 214 ILE A N 1
ATOM 1575 C CA . ILE A 1 214 ? -10.201 -2.488 5.659 1.00 98.75 214 ILE A CA 1
ATOM 1576 C C . ILE A 1 214 ? -9.768 -1.774 4.382 1.00 98.75 214 ILE A C 1
ATOM 1578 O O . ILE A 1 214 ? -8.787 -2.167 3.752 1.00 98.75 214 ILE A O 1
ATOM 1582 N N . THR A 1 215 ? -10.464 -0.702 4.025 1.00 98.81 215 THR A N 1
ATOM 1583 C CA . THR A 1 215 ? -10.087 0.186 2.925 1.00 98.81 215 THR A CA 1
ATOM 1584 C C . THR A 1 215 ? -9.732 1.559 3.455 1.00 98.81 215 THR A C 1
ATOM 1586 O O . THR A 1 215 ? -10.546 2.237 4.076 1.00 98.81 215 THR A O 1
ATOM 1589 N N . ILE A 1 216 ? -8.515 1.994 3.155 1.00 98.81 216 ILE A N 1
ATOM 1590 C CA . ILE A 1 216 ? -8.067 3.365 3.354 1.00 98.81 216 ILE A CA 1
ATOM 1591 C C . ILE A 1 216 ? -8.338 4.120 2.051 1.00 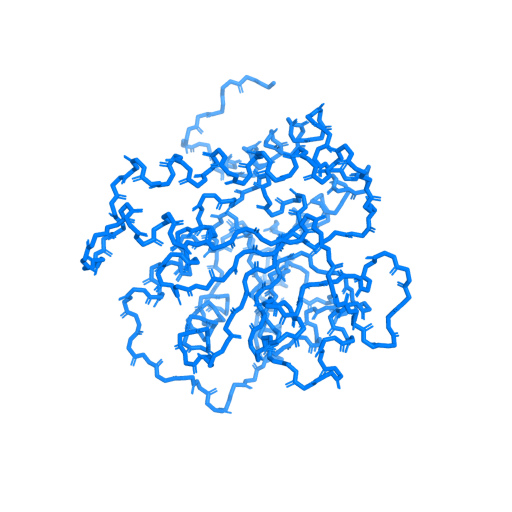98.81 216 ILE A C 1
ATOM 1593 O O . ILE A 1 216 ? -7.619 3.953 1.062 1.00 98.81 216 ILE A O 1
ATOM 1597 N N . VAL A 1 217 ? -9.396 4.935 2.046 1.00 98.62 217 VAL A N 1
ATOM 1598 C CA . VAL A 1 217 ? -9.758 5.790 0.905 1.00 98.62 217 VAL A CA 1
ATOM 1599 C C . VAL A 1 217 ? -8.956 7.091 0.974 1.00 98.62 217 VAL A C 1
ATOM 1601 O O . VAL A 1 217 ? -9.469 8.148 1.334 1.00 98.62 217 VAL A O 1
ATOM 1604 N N . ASP A 1 218 ? -7.657 6.987 0.700 1.00 98.31 218 ASP A N 1
ATOM 1605 C CA . ASP A 1 218 ? -6.703 8.096 0.758 1.00 98.31 218 ASP A CA 1
ATOM 1606 C C . ASP A 1 218 ? -5.555 7.891 -0.240 1.00 98.31 218 ASP A C 1
ATOM 1608 O O . ASP A 1 218 ? -5.376 6.816 -0.816 1.00 98.31 218 ASP A O 1
ATOM 1612 N N . GLU A 1 219 ? -4.767 8.939 -0.456 1.00 97.25 219 GLU A N 1
ATOM 1613 C CA . GLU A 1 219 ? -3.579 8.884 -1.300 1.00 97.25 219 GLU A CA 1
ATOM 1614 C C . GLU A 1 219 ? -2.407 8.259 -0.524 1.00 97.25 219 GLU A C 1
ATOM 1616 O O . GLU A 1 219 ? -2.199 8.522 0.662 1.00 97.25 219 GLU A O 1
ATOM 1621 N N . LEU A 1 220 ? -1.644 7.398 -1.200 1.00 97.38 220 LEU A N 1
ATOM 1622 C CA . LEU A 1 220 ? -0.625 6.552 -0.587 1.00 97.38 22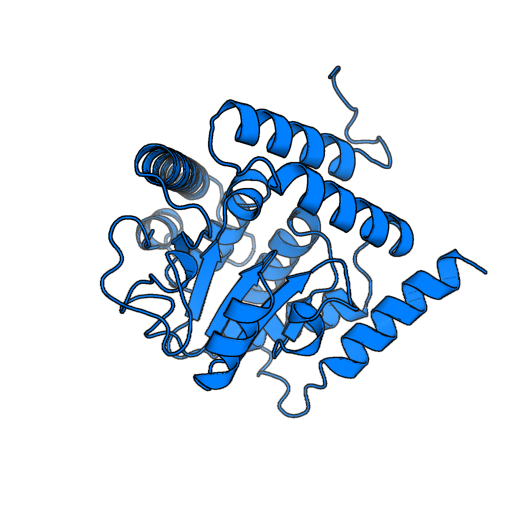0 LEU A CA 1
ATOM 1623 C C . LEU A 1 220 ? 0.495 7.354 0.097 1.00 97.38 220 LEU A C 1
ATOM 1625 O O . LEU A 1 220 ? 0.888 7.003 1.209 1.00 97.38 220 LEU A O 1
ATOM 1629 N N . MET A 1 221 ? 0.992 8.425 -0.531 1.00 96.88 221 MET A N 1
ATOM 1630 C CA . MET A 1 221 ? 2.042 9.277 0.043 1.00 96.88 221 MET A CA 1
ATOM 1631 C C . MET A 1 221 ? 1.538 10.085 1.243 1.00 96.88 221 MET A C 1
ATOM 1633 O O . MET A 1 221 ? 2.318 10.377 2.146 1.00 96.88 221 MET A O 1
ATOM 1637 N N . ARG A 1 222 ? 0.249 10.454 1.282 1.00 96.06 222 ARG A N 1
ATOM 1638 C CA . ARG A 1 222 ? -0.341 11.117 2.460 1.00 96.06 222 ARG A CA 1
ATOM 1639 C C . ARG A 1 222 ? -0.525 10.161 3.627 1.00 96.06 222 ARG A C 1
ATOM 1641 O O . ARG A 1 222 ? -0.220 10.510 4.765 1.00 96.06 222 ARG A O 1
ATOM 1648 N N . MET A 1 223 ? -1.040 8.971 3.349 1.00 97.81 223 MET A N 1
ATOM 1649 C CA . MET A 1 223 ? -1.492 8.077 4.404 1.00 97.81 223 MET A CA 1
ATOM 1650 C C . MET A 1 223 ? -0.356 7.238 5.004 1.00 97.81 223 MET A C 1
ATOM 1652 O O . MET A 1 223 ? -0.423 6.904 6.183 1.00 97.81 223 MET A O 1
ATOM 1656 N N . ALA A 1 224 ? 0.706 6.916 4.251 1.00 98.31 224 ALA A N 1
ATOM 1657 C CA . ALA A 1 224 ? 1.788 6.064 4.757 1.00 98.31 224 ALA A CA 1
ATOM 1658 C C . ALA A 1 224 ? 2.519 6.666 5.984 1.00 98.31 224 ALA A C 1
ATOM 1660 O O . ALA A 1 224 ? 2.712 5.939 6.964 1.00 98.31 224 ALA A O 1
ATOM 1661 N N . PRO A 1 225 ? 2.827 7.980 6.033 1.00 97.38 225 PRO A N 1
ATOM 1662 C CA . PRO A 1 225 ? 3.327 8.619 7.253 1.00 97.38 225 PRO A CA 1
ATOM 1663 C C . PRO A 1 225 ? 2.330 8.588 8.423 1.00 97.38 225 PRO A C 1
ATOM 1665 O O . PRO A 1 225 ? 2.734 8.441 9.577 1.00 97.38 225 PRO A O 1
ATOM 1668 N N . LEU A 1 226 ? 1.023 8.697 8.149 1.00 98.00 226 LEU A N 1
ATOM 1669 C CA . LEU A 1 226 ? -0.024 8.606 9.177 1.00 98.00 226 LEU A CA 1
ATOM 1670 C C . LEU A 1 226 ? -0.148 7.181 9.729 1.00 98.00 226 LEU A C 1
ATOM 1672 O O . LEU A 1 226 ? -0.332 7.000 10.933 1.00 98.00 226 LEU A O 1
ATOM 1676 N N . LEU A 1 227 ? -0.007 6.170 8.870 1.00 98.38 227 LEU A N 1
ATOM 1677 C CA . LEU A 1 227 ? 0.042 4.770 9.275 1.00 98.38 227 LEU A CA 1
ATOM 1678 C C . LEU A 1 227 ? 1.233 4.525 10.201 1.00 98.38 227 LEU A C 1
ATOM 1680 O O . LEU A 1 227 ? 1.043 3.980 11.284 1.00 98.38 227 LEU A O 1
ATOM 1684 N N . LEU A 1 228 ? 2.430 4.991 9.828 1.00 98.00 228 LEU A N 1
ATOM 1685 C CA . LEU A 1 228 ? 3.621 4.904 10.677 1.00 98.00 228 LEU A CA 1
ATOM 1686 C C . LEU A 1 228 ? 3.398 5.570 12.039 1.00 98.00 228 LEU A C 1
ATOM 1688 O O . LEU A 1 228 ? 3.705 4.982 13.077 1.00 98.00 228 LEU A O 1
ATOM 1692 N N . PHE A 1 229 ? 2.828 6.777 12.042 1.00 97.06 229 PHE A N 1
ATOM 1693 C CA . PHE A 1 229 ? 2.476 7.473 13.275 1.00 97.06 229 PHE A CA 1
ATOM 1694 C C . PHE A 1 229 ? 1.549 6.619 14.149 1.00 97.06 229 PHE A C 1
ATOM 1696 O O . PHE A 1 229 ? 1.810 6.449 15.341 1.00 97.06 229 PHE A O 1
ATOM 1703 N N . HIS A 1 230 ? 0.495 6.040 13.573 1.00 97.19 230 HIS A N 1
ATOM 1704 C CA . HIS A 1 230 ? -0.453 5.230 14.328 1.00 97.19 230 HIS A CA 1
ATOM 1705 C C . HIS A 1 230 ? 0.114 3.884 14.783 1.00 97.19 230 HIS A C 1
ATOM 1707 O O . HIS A 1 230 ? -0.245 3.460 15.878 1.00 97.19 230 HIS A O 1
ATOM 1713 N N . LEU A 1 231 ? 1.025 3.266 14.031 1.00 96.19 231 LEU A N 1
ATOM 1714 C CA . LEU A 1 231 ? 1.739 2.055 14.447 1.00 96.19 231 LEU A CA 1
ATOM 1715 C C . LEU A 1 231 ? 2.602 2.279 15.697 1.00 96.19 231 LEU A C 1
ATOM 1717 O O . LEU A 1 231 ? 2.730 1.375 16.514 1.00 96.19 231 LEU A O 1
ATOM 1721 N N . LEU A 1 232 ? 3.171 3.478 15.863 1.00 94.62 232 LEU A N 1
ATOM 1722 C CA . LEU A 1 232 ? 4.015 3.825 17.014 1.00 94.62 232 LEU A CA 1
ATOM 1723 C C . LEU A 1 232 ? 3.224 4.334 18.222 1.00 94.62 232 LEU A C 1
ATOM 1725 O O . LEU A 1 232 ? 3.653 4.157 19.359 1.00 94.62 232 LEU A O 1
ATOM 1729 N N . ASN A 1 233 ? 2.100 5.013 17.981 1.00 90.50 233 ASN A N 1
ATOM 1730 C CA . ASN A 1 233 ? 1.409 5.791 19.014 1.00 90.50 233 ASN A CA 1
ATOM 1731 C C . ASN A 1 233 ? 0.043 5.224 19.419 1.00 90.50 233 ASN A C 1
ATOM 1733 O O . ASN A 1 233 ? -0.533 5.687 20.403 1.00 90.50 233 ASN A O 1
ATOM 1737 N N . SER A 1 234 ? -0.512 4.260 18.681 1.00 80.12 234 SER A N 1
ATOM 1738 C CA . SER A 1 234 ? -1.843 3.723 18.983 1.00 80.12 234 SER A CA 1
ATOM 1739 C C . SER A 1 234 ? -1.717 2.437 19.786 1.00 80.12 234 SER A C 1
ATOM 1741 O O . SER A 1 234 ? -1.315 1.406 19.265 1.00 80.12 234 SER A O 1
ATOM 1743 N N . SER A 1 235 ? -2.125 2.484 21.049 1.00 66.12 235 SER A N 1
ATOM 1744 C CA . SER A 1 235 ? -2.252 1.314 21.925 1.00 66.12 235 SER A CA 1
ATOM 1745 C C . SER A 1 235 ? -3.621 0.629 21.815 1.00 66.12 235 SER A C 1
ATOM 1747 O O . SER A 1 235 ? -4.041 -0.049 22.749 1.00 66.12 235 SER A O 1
ATOM 1749 N N . ASN A 1 236 ? -4.371 0.878 20.738 1.00 69.44 236 ASN A N 1
ATOM 1750 C CA . ASN A 1 236 ? -5.753 0.420 20.628 1.00 69.44 236 ASN A CA 1
ATOM 1751 C C . ASN A 1 236 ? -5.807 -0.994 20.057 1.00 69.44 236 ASN A C 1
ATOM 1753 O O . ASN A 1 236 ? -5.192 -1.280 19.031 1.00 69.44 236 ASN A O 1
ATOM 1757 N N . GLU A 1 237 ? -6.592 -1.853 20.701 1.00 87.62 237 GLU A N 1
ATOM 1758 C CA . GLU A 1 237 ? -6.976 -3.138 20.128 1.00 87.62 237 GLU A CA 1
ATOM 1759 C C . GLU A 1 237 ? -7.795 -2.925 18.842 1.00 87.62 237 GLU A C 1
ATOM 1761 O O . GLU A 1 237 ? -8.500 -1.913 18.721 1.00 87.62 237 GLU A O 1
ATOM 1766 N N . PRO A 1 238 ? -7.723 -3.860 17.876 1.00 94.38 238 PRO A N 1
ATOM 1767 C CA . PRO A 1 238 ? -8.592 -3.835 16.708 1.00 94.38 238 PRO A CA 1
ATOM 1768 C C . PRO A 1 238 ? -10.063 -3.688 17.102 1.00 94.38 238 PRO A C 1
ATOM 1770 O O . PRO A 1 238 ? -10.562 -4.438 17.942 1.00 94.38 238 PRO A O 1
ATOM 1773 N N . ASN A 1 239 ? -10.786 -2.768 16.461 1.00 94.50 239 ASN A N 1
ATOM 1774 C CA . ASN A 1 239 ? -12.234 -2.697 16.621 1.00 94.50 239 ASN A CA 1
ATOM 1775 C C . ASN A 1 239 ? -12.868 -3.979 16.058 1.00 94.50 239 ASN A C 1
ATOM 1777 O O . ASN A 1 239 ? -12.782 -4.223 14.854 1.00 94.50 239 ASN A O 1
ATOM 1781 N N . ALA A 1 240 ? -13.488 -4.784 16.924 1.00 93.00 240 ALA A N 1
ATOM 1782 C CA . ALA A 1 240 ? -14.170 -6.019 16.536 1.00 93.00 240 ALA A CA 1
ATOM 1783 C C . ALA A 1 240 ? -15.456 -5.759 15.730 1.00 93.00 240 ALA A C 1
ATOM 1785 O O . ALA A 1 240 ? -15.813 -6.562 14.875 1.00 93.00 240 ALA A O 1
ATOM 1786 N N . GLU A 1 241 ? -16.099 -4.609 15.947 1.00 94.88 241 GLU A N 1
ATOM 1787 C CA . GLU A 1 241 ? -17.309 -4.163 15.243 1.00 94.88 241 GLU A CA 1
ATOM 1788 C C . GLU A 1 241 ? -16.950 -3.283 14.031 1.00 94.88 241 GLU A C 1
ATOM 1790 O O . GLU A 1 241 ? -17.635 -2.307 13.718 1.00 94.88 241 GLU A O 1
ATOM 1795 N N . TRP A 1 242 ? -15.808 -3.551 13.388 1.00 97.38 242 TRP A N 1
ATOM 1796 C CA . TRP A 1 242 ? -15.367 -2.778 12.233 1.00 97.38 242 TRP A CA 1
ATOM 1797 C C . TRP A 1 242 ? -16.299 -2.990 11.038 1.00 97.38 242 TRP A C 1
ATOM 1799 O O . TRP A 1 242 ? -16.432 -4.104 10.533 1.00 97.38 242 TRP A O 1
ATOM 1809 N N . ASP A 1 243 ? -16.874 -1.896 10.543 1.00 97.38 243 ASP A N 1
ATOM 1810 C CA . ASP A 1 243 ? -17.684 -1.886 9.331 1.00 97.38 243 ASP A CA 1
ATOM 1811 C C . ASP A 1 243 ? -16.973 -1.090 8.230 1.00 97.38 243 ASP A C 1
ATOM 1813 O O . ASP A 1 243 ? -16.959 0.145 8.215 1.00 97.38 243 ASP A O 1
ATOM 1817 N N . ASN A 1 244 ? -16.373 -1.819 7.287 1.00 97.94 244 ASN A N 1
ATOM 1818 C CA . ASN A 1 244 ? -15.699 -1.223 6.139 1.00 97.94 244 ASN A CA 1
ATOM 1819 C C . ASN A 1 244 ? -16.674 -0.451 5.232 1.00 97.94 244 ASN A C 1
ATOM 1821 O O . ASN A 1 244 ? -16.275 0.539 4.622 1.00 97.94 244 ASN A O 1
ATOM 1825 N N . GLN A 1 245 ? -17.950 -0.849 5.157 1.00 98.25 245 GLN A N 1
ATOM 1826 C CA . GLN A 1 245 ? -18.929 -0.185 4.296 1.00 98.25 245 GLN A CA 1
ATOM 1827 C C . GLN A 1 245 ? -19.199 1.247 4.767 1.00 98.25 245 GLN A C 1
ATOM 1829 O O . GLN A 1 245 ? -19.258 2.151 3.936 1.00 98.25 245 GLN A O 1
ATOM 1834 N N . LEU A 1 246 ? -19.246 1.488 6.083 1.00 97.75 246 LEU A N 1
ATOM 1835 C CA . LEU A 1 246 ? -19.392 2.842 6.635 1.00 97.75 246 LEU A CA 1
ATOM 1836 C C . LEU A 1 246 ? -18.236 3.768 6.235 1.00 97.75 246 LEU A C 1
ATOM 1838 O O . LEU A 1 246 ? -18.448 4.962 6.016 1.00 97.75 246 LEU A O 1
ATOM 1842 N N . ILE A 1 247 ? -17.019 3.234 6.106 1.00 98.00 247 ILE A N 1
ATOM 1843 C CA . ILE A 1 247 ? -15.859 4.006 5.642 1.00 98.00 247 ILE A CA 1
ATOM 1844 C C . ILE A 1 247 ? -16.020 4.401 4.176 1.00 98.00 247 ILE A C 1
ATOM 1846 O O . ILE A 1 247 ? -15.788 5.562 3.826 1.00 98.00 247 ILE A O 1
ATOM 1850 N N . LEU A 1 248 ? -16.450 3.462 3.329 1.00 98.56 248 LEU A N 1
ATOM 1851 C CA . LEU A 1 248 ? -16.684 3.716 1.906 1.00 98.56 248 LEU A CA 1
ATOM 1852 C C . LEU A 1 248 ? -17.817 4.727 1.697 1.00 98.56 248 LEU A C 1
ATOM 1854 O O . LEU A 1 248 ? -17.655 5.674 0.927 1.00 98.56 248 LEU A O 1
ATOM 1858 N N . ASP A 1 249 ? -18.929 4.567 2.416 1.00 98.44 249 ASP A N 1
ATOM 1859 C CA . ASP A 1 249 ? -20.086 5.464 2.345 1.00 98.44 249 ASP A CA 1
ATOM 1860 C C . ASP A 1 249 ? -19.726 6.873 2.824 1.00 98.44 249 ASP A C 1
ATOM 1862 O O . ASP A 1 249 ? -20.094 7.864 2.192 1.00 98.44 249 ASP A O 1
ATOM 1866 N N . SER A 1 250 ? -18.938 6.980 3.897 1.00 98.06 250 SER A N 1
ATOM 1867 C CA . SER A 1 250 ? -18.448 8.269 4.387 1.00 98.06 250 SER A CA 1
ATOM 1868 C C . SER A 1 250 ? -17.518 8.951 3.378 1.00 98.06 250 SER A C 1
ATOM 1870 O O . SER A 1 250 ? -17.667 10.148 3.130 1.00 98.06 250 SER A O 1
ATOM 1872 N N . ALA A 1 251 ? -16.605 8.210 2.741 1.00 97.94 251 ALA A N 1
ATOM 1873 C CA . ALA A 1 251 ? -15.747 8.760 1.691 1.00 97.94 251 ALA A CA 1
ATOM 1874 C C . ALA A 1 251 ? -16.557 9.236 0.470 1.00 97.94 251 ALA A C 1
ATOM 1876 O O . ALA A 1 251 ? -16.289 10.311 -0.064 1.00 97.94 251 ALA A O 1
ATOM 1877 N N . LEU A 1 252 ? -17.588 8.488 0.063 1.00 97.69 252 LEU A N 1
ATOM 1878 C CA . LEU A 1 252 ? -18.523 8.919 -0.981 1.00 97.69 252 LEU A CA 1
ATOM 1879 C C . LEU A 1 252 ? -19.292 10.181 -0.585 1.00 97.69 252 LEU A C 1
ATOM 1881 O O . LEU A 1 252 ? -19.462 11.063 -1.419 1.00 97.69 252 LEU A O 1
ATOM 1885 N N . GLY A 1 253 ? -19.713 10.297 0.676 1.00 97.81 253 GLY A N 1
ATOM 1886 C CA . GLY A 1 253 ? -20.351 11.506 1.199 1.00 97.81 253 GLY A CA 1
ATOM 1887 C C . GLY A 1 253 ? -19.458 12.744 1.076 1.00 97.81 253 GLY A C 1
ATOM 1888 O O . GLY A 1 253 ? -19.936 13.800 0.667 1.00 97.81 253 GLY A O 1
ATOM 1889 N N . VAL A 1 254 ? -18.153 12.608 1.348 1.00 97.12 254 VAL A N 1
ATOM 1890 C CA . VAL A 1 254 ? -17.169 13.683 1.113 1.00 97.12 254 VAL A CA 1
ATOM 1891 C C . VAL A 1 254 ? -17.080 14.030 -0.372 1.00 97.12 254 VAL A C 1
ATOM 1893 O O . VAL A 1 254 ? -17.089 15.203 -0.720 1.00 97.12 254 VAL A O 1
ATOM 1896 N N . MET A 1 255 ? -17.032 13.029 -1.255 1.00 97.12 255 MET A N 1
ATOM 1897 C CA . MET A 1 255 ? -16.965 13.270 -2.700 1.00 97.12 255 MET A CA 1
ATOM 1898 C C . MET A 1 255 ? -18.211 13.973 -3.243 1.00 97.12 255 MET A C 1
ATOM 1900 O O . MET A 1 255 ? -18.098 14.855 -4.089 1.00 97.12 255 MET A O 1
ATOM 1904 N N . LEU A 1 256 ? -19.397 13.584 -2.770 1.00 96.56 256 LEU A N 1
ATOM 1905 C CA . LEU A 1 256 ? -20.664 14.178 -3.189 1.00 96.56 256 LEU A CA 1
ATOM 1906 C C . LEU A 1 256 ? -20.792 15.627 -2.715 1.00 96.56 256 LEU A C 1
ATOM 1908 O O . LEU A 1 256 ? -21.237 16.464 -3.492 1.00 96.56 256 LEU A O 1
ATOM 1912 N N . SER A 1 257 ? -20.331 15.947 -1.503 1.00 94.94 257 SER A N 1
ATOM 1913 C CA . SER A 1 257 ? -20.394 17.320 -0.987 1.00 94.94 257 SER A CA 1
ATOM 1914 C C . SER A 1 257 ? -19.468 18.301 -1.712 1.00 94.94 257 SER A C 1
ATOM 1916 O O . SER A 1 257 ? -19.691 19.502 -1.634 1.00 94.94 257 SER A O 1
ATOM 1918 N N . GLN A 1 258 ? -18.456 17.823 -2.451 1.00 90.88 258 GLN A N 1
ATOM 1919 C CA . GLN A 1 258 ? -17.646 18.675 -3.335 1.00 90.88 258 GLN A CA 1
ATOM 1920 C C . GLN A 1 258 ? -18.359 19.046 -4.647 1.00 90.88 258 GLN A C 1
ATOM 1922 O O . GLN A 1 258 ? -17.857 19.885 -5.397 1.00 90.88 258 GLN A O 1
ATOM 1927 N N . LEU A 1 259 ? -19.474 18.381 -4.970 1.00 88.62 259 LEU A N 1
ATOM 1928 C CA . LEU A 1 259 ? -20.239 18.599 -6.202 1.00 88.62 259 LEU A CA 1
ATOM 1929 C C . LEU A 1 259 ? -21.484 19.474 -5.995 1.00 88.62 259 LEU A C 1
ATOM 1931 O O . LEU A 1 259 ? -22.083 19.891 -6.989 1.00 88.62 259 LEU A O 1
ATOM 1935 N N . GLU A 1 260 ? -21.874 19.709 -4.741 1.00 78.12 260 GLU A N 1
ATOM 1936 C CA . GLU A 1 260 ? -22.985 20.581 -4.329 1.00 78.12 260 GLU A CA 1
ATOM 1937 C C . GLU A 1 260 ? -22.550 22.052 -4.238 1.00 78.12 260 GLU A C 1
ATOM 1939 O O . GLU A 1 260 ? -23.340 22.915 -4.690 1.00 78.12 260 GLU A O 1
#

Secondary structure (DSSP, 8-state):
-PPPPTTSTTHHHHHHHHHHHHHHHTT-S-THHHHHHHHHHHHHHHTTTS--HHHHHHHHHHHHHHHH-SSEEEEE-HHHHHHHHHHHHHHHHHHT--EEE--SS--HHHHHHHHHHHHHHHHHHHHSPPPTT--S-HHHHHHT--EE-SS--EE-TT--SGGGEE-TTTTTT-SEEEEES--HHHHHHHHHTT-EEEEE-S-TTSHHHHHSSEEE-S-HHHHHHHHHHHHHH--PPP-TT--HHHHHHHHHHHHHHTT-